Protein AF-A0A8X6I6B6-F1 (afdb_monomer_lite)

Foldseek 3Di:
DCCVVPVDDDADLLCLLVQLLVCQVVVPVVSNVVSVVCCLVDDDLQRLQVSLQSLVVPLVPGVSSVVSLVSSLVVCQACVVVSLVDCSLLVHDLVSNLVNLLDPHPDALLSQLVSQLVSQVSVCVVDPDDDVCSLLVSLCVSCVSRPLLRDDLVCCVPPVVVVPSDDPVVSVVSVVVCVVVVVPPDDVVVVVVVVVVVVVVVVVVVVVVVVVVVVVVVPD

Sequence (220 aa):
MEYLQSGSCPLTCETIPGLICAAEHYDLPELLQACFHHAKQHFRLSVVCSMLNMLENYYWRYNSASELVNAILQYIDTRAAQLFSRREFLDLSESMFQMILGRDLNISEVTKFQVMLQWANYKIEMSTVVDPRELECTMNRLTRDLKLQKIPPQELIRVILPTKTISNQRILETLLWQADTGMYRIQQSHIEECRARTRAENSESLLSWDLLETKINITE

Secondary structure (DSSP, 8-state):
-HHHHHS-----TTTHHHHHHHHHHTT-HHHHHHHHHHHHHH--TTTHHHHHHHHTTTTTT-HHHHHHHHHHHHHHHTTHHHHHTSSGGGGS-HHHHHHHHTS--SS-HHHHHHHHHHHHHHHHHT-SS--TTHHHHHHHHHTTT--GGGS-HHHIIIIIGGG--S-HHHHHHHHHHHHHTTTTPPPHHHHHHHHHHHHHHHHHHHHHHHHHHHHHTT--

pLDDT: mean 87.24, std 12.68, range [42.19, 97.75]

InterPro domains:
  IPR011333 SKP1/BTB/POZ domain superfamily [G3DSA:3.30.710.10] (1-76)
  IPR011705 BTB/Kelch-associated [PF07707] (64-157)

Radius of gyration: 28.1 Å; chains: 1; bounding box: 66×34×96 Å

Organism: NCBI:txid2747483

Structure (mmCIF, N/CA/C/O backbone):
data_AF-A0A8X6I6B6-F1
#
_entry.id   AF-A0A8X6I6B6-F1
#
loop_
_atom_site.group_PDB
_atom_site.id
_atom_site.type_symbol
_atom_site.label_atom_id
_atom_site.label_alt_id
_atom_site.label_comp_id
_atom_site.label_asym_id
_atom_site.label_entity_id
_atom_site.label_seq_id
_atom_site.pdbx_PDB_ins_code
_atom_site.Cartn_x
_atom_site.Cartn_y
_atom_site.Cartn_z
_atom_site.occupancy
_atom_site.B_iso_or_equiv
_atom_site.auth_seq_id
_atom_site.auth_comp_id
_atom_site.auth_asym_id
_atom_site.auth_atom_id
_atom_site.pdbx_PDB_model_num
ATOM 1 N N . MET A 1 1 ? 23.242 -2.034 -23.097 1.00 61.44 1 MET A N 1
ATOM 2 C CA . MET A 1 1 ? 24.362 -2.335 -24.018 1.00 61.44 1 MET A CA 1
ATOM 3 C C . MET A 1 1 ? 23.878 -3.065 -25.261 1.00 61.44 1 MET A C 1
ATOM 5 O O . MET A 1 1 ? 24.134 -2.556 -26.339 1.00 61.44 1 MET A O 1
ATOM 9 N N . GLU A 1 2 ? 23.110 -4.155 -25.142 1.00 68.88 2 GLU A N 1
ATOM 10 C CA . GLU A 1 2 ? 22.566 -4.872 -26.315 1.00 68.88 2 GLU A CA 1
ATOM 11 C C . GLU A 1 2 ? 21.700 -3.987 -27.225 1.00 68.88 2 GLU A C 1
ATOM 13 O O . GLU A 1 2 ? 21.957 -3.943 -28.420 1.00 68.88 2 GLU A O 1
ATOM 18 N N . TYR A 1 3 ? 20.774 -3.186 -26.677 1.00 71.81 3 TYR A N 1
ATOM 19 C CA . TYR A 1 3 ? 19.967 -2.250 -27.480 1.00 71.81 3 TYR A CA 1
ATOM 20 C C . TYR A 1 3 ? 20.816 -1.264 -28.302 1.00 71.81 3 TYR A C 1
ATOM 22 O O . TYR A 1 3 ? 20.513 -1.001 -29.458 1.00 71.81 3 TYR A O 1
ATOM 30 N N . LEU A 1 4 ? 21.916 -0.756 -27.735 1.00 70.56 4 LEU A N 1
ATOM 31 C CA . LEU A 1 4 ? 22.820 0.168 -28.430 1.00 70.56 4 LEU A CA 1
ATOM 32 C C . LEU A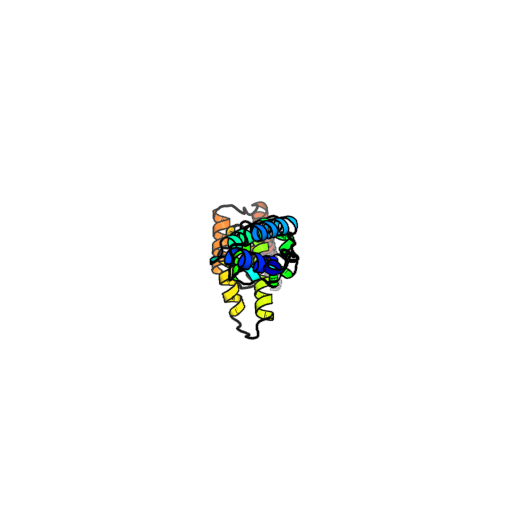 1 4 ? 23.610 -0.514 -29.559 1.00 70.56 4 LEU A C 1
ATOM 34 O O . LEU A 1 4 ? 24.090 0.162 -30.460 1.00 70.56 4 LEU A O 1
ATOM 38 N N . GLN A 1 5 ? 23.763 -1.839 -29.502 1.00 72.94 5 GLN A N 1
ATOM 39 C CA . GLN A 1 5 ? 24.523 -2.624 -30.476 1.00 72.94 5 GLN A CA 1
ATOM 40 C C . GLN A 1 5 ? 23.629 -3.245 -31.559 1.00 72.94 5 GLN A C 1
ATOM 42 O O . GLN A 1 5 ? 24.062 -3.368 -32.700 1.00 72.94 5 GLN A O 1
ATOM 47 N N . SER A 1 6 ? 22.399 -3.642 -31.216 1.00 78.69 6 SER A N 1
ATOM 48 C CA . SER A 1 6 ? 21.487 -4.385 -32.099 1.00 78.69 6 SER A CA 1
ATOM 49 C C . SER A 1 6 ? 20.224 -3.616 -32.498 1.00 78.69 6 SER A C 1
ATOM 51 O O . SER A 1 6 ? 19.498 -4.063 -33.384 1.00 78.69 6 SER A O 1
ATOM 53 N N . GLY A 1 7 ? 19.917 -2.498 -31.832 1.00 76.00 7 GLY A N 1
ATOM 54 C CA . GLY A 1 7 ? 18.645 -1.785 -31.980 1.00 76.00 7 GLY A CA 1
ATOM 55 C C . GLY A 1 7 ? 17.429 -2.537 -31.420 1.00 76.00 7 GLY A C 1
ATOM 56 O O . GLY A 1 7 ? 16.298 -2.125 -31.666 1.00 76.00 7 GLY A O 1
ATOM 57 N N . SER A 1 8 ? 17.624 -3.644 -30.690 1.00 76.75 8 SER A N 1
ATOM 58 C CA . SER A 1 8 ? 16.537 -4.490 -30.178 1.00 76.75 8 SER A CA 1
ATOM 59 C C . SER A 1 8 ? 16.763 -4.912 -28.724 1.00 76.75 8 SER A C 1
ATOM 61 O O . SER A 1 8 ? 17.894 -5.131 -28.291 1.00 76.75 8 SER A O 1
ATOM 63 N N . CYS A 1 9 ? 15.678 -5.013 -27.951 1.00 78.81 9 CYS A N 1
ATOM 64 C CA . CYS A 1 9 ? 15.687 -5.486 -26.567 1.00 78.81 9 CYS A CA 1
ATOM 65 C C . CYS A 1 9 ? 14.334 -6.138 -26.222 1.00 78.81 9 CYS A C 1
ATOM 67 O O . CYS A 1 9 ? 13.293 -5.551 -26.536 1.00 78.81 9 CYS A O 1
ATOM 69 N N . PRO A 1 10 ? 14.304 -7.327 -25.587 1.00 82.69 10 PRO A N 1
ATOM 70 C CA . PRO A 1 10 ? 13.056 -7.929 -25.133 1.00 82.69 10 PRO A CA 1
ATOM 71 C C . PRO A 1 10 ? 12.463 -7.126 -23.967 1.00 82.69 10 PRO A C 1
ATOM 73 O O . PRO A 1 10 ? 13.088 -6.960 -22.919 1.00 82.69 10 PRO A O 1
ATOM 76 N N . LEU A 1 11 ? 11.228 -6.655 -24.139 1.00 85.75 11 LEU A N 1
ATOM 77 C CA . LEU A 1 11 ? 10.495 -5.944 -23.095 1.00 85.75 11 LEU A CA 1
ATOM 78 C C . LEU A 1 11 ? 9.707 -6.938 -22.243 1.00 85.75 11 LEU A C 1
ATOM 80 O O . LEU A 1 11 ? 8.857 -7.670 -22.754 1.00 85.75 11 LEU A O 1
ATOM 84 N N . THR A 1 12 ? 9.973 -6.943 -20.939 1.00 88.62 12 THR A N 1
ATOM 85 C CA . THR A 1 12 ? 9.162 -7.649 -19.944 1.00 88.62 12 THR A CA 1
ATOM 86 C C . THR A 1 12 ? 8.834 -6.694 -18.801 1.00 88.62 12 THR A C 1
ATOM 88 O O . THR A 1 12 ? 9.578 -5.755 -18.519 1.00 88.62 12 THR A O 1
ATOM 91 N N . CYS A 1 13 ? 7.713 -6.914 -18.110 1.00 88.00 13 CYS A N 1
ATOM 92 C CA . CYS A 1 13 ? 7.326 -6.061 -16.980 1.00 88.00 13 CYS A CA 1
ATOM 93 C C . CYS A 1 13 ? 8.379 -6.029 -15.859 1.00 88.00 13 CYS A C 1
ATOM 95 O O . CYS A 1 13 ? 8.481 -5.029 -15.159 1.00 88.00 13 CYS A O 1
ATOM 97 N N . GLU A 1 14 ? 9.175 -7.089 -15.715 1.00 87.75 14 GLU A N 1
ATOM 98 C CA . GLU A 1 14 ? 10.251 -7.178 -14.723 1.00 87.75 14 GLU A CA 1
ATOM 99 C C . GLU A 1 14 ? 11.468 -6.327 -15.105 1.00 87.75 14 GLU A C 1
ATOM 101 O O . GLU A 1 14 ? 12.095 -5.731 -14.237 1.00 87.75 14 GLU A O 1
ATOM 106 N N . THR A 1 15 ? 11.792 -6.216 -16.398 1.00 90.50 15 THR A N 1
ATOM 107 C CA . THR A 1 15 ? 12.954 -5.439 -16.865 1.00 90.50 15 THR A CA 1
ATOM 108 C C . THR A 1 15 ? 12.635 -3.964 -17.092 1.00 90.50 15 THR A C 1
ATOM 110 O O . THR A 1 15 ? 13.536 -3.124 -17.031 1.00 90.50 15 THR A O 1
ATOM 113 N N . ILE A 1 16 ? 11.358 -3.627 -17.312 1.00 94.19 16 ILE A N 1
ATOM 114 C CA . ILE A 1 16 ? 10.892 -2.265 -17.610 1.00 94.19 16 ILE A CA 1
ATOM 115 C C . ILE A 1 16 ? 11.396 -1.203 -16.618 1.00 94.19 16 ILE A C 1
ATOM 117 O O . ILE A 1 16 ? 11.888 -0.182 -17.096 1.00 94.19 16 ILE A O 1
ATOM 121 N N . PRO A 1 17 ? 11.319 -1.383 -15.282 1.00 94.25 17 PRO A N 1
ATOM 122 C CA . PRO A 1 17 ? 11.805 -0.375 -14.339 1.00 94.25 17 PRO A CA 1
ATOM 123 C C . PRO A 1 17 ? 13.258 0.040 -14.579 1.00 94.25 17 PRO A C 1
ATOM 125 O O . PRO A 1 17 ? 13.560 1.230 -14.666 1.00 94.25 17 PRO A O 1
ATOM 128 N N . GLY A 1 18 ? 14.148 -0.941 -14.753 1.00 93.06 18 GLY A N 1
ATOM 129 C CA . GLY A 1 18 ? 15.559 -0.690 -15.040 1.00 93.06 18 GLY A CA 1
ATOM 130 C C . GLY A 1 18 ? 15.773 -0.098 -16.432 1.00 93.06 18 GLY A C 1
ATOM 131 O O . GLY A 1 18 ? 16.566 0.831 -16.589 1.00 93.06 18 GLY A O 1
ATOM 132 N N . LEU A 1 19 ? 15.033 -0.587 -17.434 1.00 93.62 19 LEU A N 1
ATOM 133 C CA . LEU A 1 19 ? 15.124 -0.095 -18.810 1.00 93.62 19 LEU A CA 1
ATOM 134 C C . LEU A 1 19 ? 14.690 1.363 -18.943 1.00 93.62 19 LEU A C 1
ATOM 136 O O . LEU A 1 19 ? 15.367 2.108 -19.639 1.00 93.62 19 LEU A O 1
ATOM 140 N N . ILE A 1 20 ? 13.623 1.794 -18.265 1.00 94.75 20 ILE A N 1
ATOM 141 C CA . ILE A 1 20 ? 13.186 3.198 -18.300 1.00 94.75 20 ILE A CA 1
ATOM 142 C C . ILE A 1 20 ? 14.229 4.110 -17.652 1.00 94.75 20 ILE A C 1
ATOM 144 O O . ILE A 1 20 ? 14.572 5.137 -18.231 1.00 94.75 20 ILE A O 1
ATOM 148 N N . CYS A 1 21 ? 14.781 3.721 -16.498 1.00 93.25 21 CYS A N 1
ATOM 149 C CA . CYS A 1 21 ? 15.825 4.512 -15.840 1.00 93.25 21 CYS A CA 1
ATOM 150 C C . CYS A 1 21 ? 17.077 4.632 -16.722 1.00 93.25 21 CYS A C 1
ATOM 152 O O . CYS A 1 21 ? 17.665 5.706 -16.828 1.00 93.25 21 CYS A O 1
ATOM 154 N N . ALA A 1 22 ? 17.473 3.542 -17.387 1.00 92.62 22 ALA A N 1
ATOM 155 C CA . ALA A 1 22 ? 18.595 3.551 -18.320 1.00 92.62 22 ALA A CA 1
ATOM 156 C C . ALA A 1 22 ? 18.288 4.372 -19.584 1.00 92.62 22 ALA A C 1
ATOM 158 O O . ALA A 1 22 ? 19.128 5.155 -20.014 1.00 92.62 22 ALA A O 1
ATOM 159 N N . ALA A 1 23 ? 17.098 4.219 -20.167 1.00 93.69 23 ALA A N 1
ATOM 160 C CA . ALA A 1 23 ? 16.691 4.942 -21.367 1.00 93.69 23 ALA A CA 1
ATOM 161 C C . ALA A 1 23 ? 16.651 6.457 -21.131 1.00 93.69 23 ALA A C 1
ATOM 163 O O . ALA A 1 23 ? 17.123 7.200 -21.982 1.00 93.69 23 ALA A O 1
ATOM 164 N N . GLU A 1 24 ? 16.169 6.910 -19.970 1.00 94.06 24 GLU A N 1
ATOM 165 C CA . GLU A 1 24 ? 16.238 8.327 -19.594 1.00 94.06 24 GLU A CA 1
ATOM 166 C C . GLU A 1 24 ? 17.685 8.775 -19.361 1.00 94.06 24 GLU A C 1
ATOM 168 O O . GLU A 1 24 ? 18.085 9.828 -19.836 1.00 94.06 24 GLU A O 1
ATOM 173 N N . HIS A 1 25 ? 18.506 7.969 -18.682 1.00 93.81 25 HIS A N 1
ATOM 174 C CA . HIS A 1 25 ? 19.898 8.334 -18.406 1.00 93.81 25 HIS A CA 1
ATOM 175 C C . HIS A 1 25 ? 20.774 8.472 -19.664 1.00 93.81 25 HIS A C 1
ATOM 177 O O . HIS A 1 25 ? 21.720 9.256 -19.653 1.00 93.81 25 HIS A O 1
ATOM 183 N N . TYR A 1 26 ? 20.484 7.700 -20.714 1.00 93.88 26 TYR A N 1
ATOM 184 C CA . TYR A 1 26 ? 21.212 7.718 -21.988 1.00 93.88 26 TYR A CA 1
ATOM 185 C C . TYR A 1 26 ? 20.491 8.503 -23.098 1.00 93.88 26 TYR A C 1
ATOM 187 O O . TYR A 1 26 ? 20.891 8.384 -24.254 1.00 93.88 26 TYR A O 1
ATOM 195 N N . ASP A 1 27 ? 19.438 9.262 -22.769 1.00 93.56 27 ASP A N 1
ATOM 196 C CA . ASP A 1 27 ? 18.646 10.055 -23.720 1.00 93.56 27 ASP A CA 1
ATOM 197 C C . ASP A 1 27 ? 18.135 9.238 -24.930 1.00 93.56 27 ASP A C 1
ATOM 199 O O . ASP A 1 27 ? 18.322 9.609 -26.089 1.00 93.56 27 ASP A O 1
ATOM 203 N N . LEU A 1 28 ? 17.480 8.100 -24.661 1.00 93.31 28 LEU A N 1
ATOM 204 C CA . LEU A 1 28 ? 16.911 7.183 -25.664 1.00 93.31 28 LEU A CA 1
ATOM 205 C C . LEU A 1 28 ? 15.366 7.254 -25.686 1.00 93.31 28 LEU A C 1
ATOM 207 O O . LEU A 1 28 ? 14.701 6.365 -25.133 1.00 93.31 28 LEU A O 1
ATOM 211 N N . PRO A 1 29 ? 14.760 8.282 -26.310 1.00 93.31 29 PRO A N 1
ATOM 212 C CA . PRO A 1 29 ? 13.320 8.536 -26.224 1.00 93.31 29 PRO A CA 1
ATOM 213 C C . PRO A 1 29 ? 12.457 7.444 -26.871 1.00 93.31 29 PRO A C 1
ATOM 215 O O . PRO A 1 29 ? 11.387 7.128 -26.348 1.00 93.31 29 PRO A O 1
ATOM 218 N N . GLU A 1 30 ? 12.908 6.810 -27.956 1.00 92.38 30 GLU A N 1
ATOM 219 C CA . GLU A 1 30 ? 12.150 5.748 -28.633 1.00 92.38 30 GLU A CA 1
ATOM 220 C C . GLU A 1 30 ? 12.036 4.495 -27.757 1.00 92.38 30 GLU A C 1
ATOM 222 O O . GLU A 1 30 ? 10.969 3.880 -27.667 1.00 92.38 30 GLU A O 1
ATOM 227 N N . LEU A 1 31 ? 13.123 4.138 -27.062 1.00 91.62 31 LEU A N 1
ATOM 228 C CA . LEU A 1 31 ? 13.127 3.017 -26.124 1.00 91.62 31 LEU A CA 1
ATOM 229 C C . LEU A 1 31 ? 12.237 3.320 -24.917 1.00 91.62 31 LEU A C 1
ATOM 231 O O . LEU A 1 31 ? 11.462 2.462 -24.489 1.00 91.62 31 LEU A O 1
ATOM 235 N N . LEU A 1 32 ? 12.319 4.544 -24.395 1.00 93.88 32 LEU A N 1
ATOM 236 C CA . LEU A 1 32 ? 11.488 5.005 -23.288 1.00 93.88 32 LEU A CA 1
ATOM 237 C C . LEU A 1 32 ? 9.996 4.912 -23.638 1.00 93.88 32 LEU A C 1
ATOM 239 O O . LEU A 1 32 ? 9.208 4.325 -22.890 1.00 93.88 32 LEU A O 1
ATOM 243 N N . GLN A 1 33 ? 9.621 5.403 -24.823 1.00 94.12 33 GLN A N 1
ATOM 244 C CA . GLN A 1 33 ? 8.258 5.318 -25.342 1.00 94.12 33 GLN A CA 1
ATOM 245 C C . GLN A 1 33 ? 7.796 3.862 -25.500 1.00 94.12 33 GLN A C 1
ATOM 247 O O . GLN A 1 33 ? 6.683 3.523 -25.082 1.00 94.12 33 GLN A O 1
ATOM 252 N N . ALA A 1 34 ? 8.640 2.988 -26.055 1.00 93.44 34 ALA A N 1
ATOM 253 C CA . ALA A 1 34 ? 8.329 1.568 -26.206 1.00 93.44 34 ALA A CA 1
ATOM 254 C C . ALA A 1 34 ? 8.111 0.877 -24.846 1.00 93.44 34 ALA A C 1
ATOM 256 O O . ALA A 1 34 ? 7.151 0.117 -24.686 1.00 93.44 34 ALA A O 1
ATOM 257 N N . CYS A 1 35 ? 8.940 1.193 -23.844 1.00 94.62 35 CYS A N 1
ATOM 258 C CA . CYS A 1 35 ? 8.805 0.656 -22.489 1.00 94.62 35 CYS A CA 1
ATOM 259 C C . CYS A 1 35 ? 7.477 1.071 -21.845 1.00 94.62 35 CYS A C 1
ATOM 261 O O . CYS A 1 35 ? 6.765 0.219 -21.311 1.00 94.62 35 CYS A O 1
ATOM 263 N N . PHE A 1 36 ? 7.099 2.351 -21.932 1.00 94.19 36 PHE A N 1
ATOM 264 C CA . PHE A 1 36 ? 5.820 2.827 -21.396 1.00 94.19 36 PHE A CA 1
ATOM 265 C C . PHE A 1 36 ? 4.613 2.219 -22.100 1.00 94.19 36 PHE A C 1
ATOM 267 O O . PHE A 1 36 ? 3.630 1.873 -21.439 1.00 94.19 36 PHE A O 1
ATOM 274 N N . HIS A 1 37 ? 4.676 2.096 -23.427 1.00 93.81 37 HIS A N 1
ATOM 275 C CA . HIS A 1 37 ? 3.610 1.471 -24.199 1.00 93.81 37 HIS A CA 1
ATOM 276 C C . HIS A 1 37 ? 3.399 0.020 -23.754 1.00 93.81 37 HIS A C 1
ATOM 278 O O . HIS A 1 37 ? 2.281 -0.361 -23.402 1.00 93.81 37 HIS A O 1
ATOM 284 N N . HIS A 1 38 ? 4.485 -0.755 -23.675 1.00 93.81 38 HIS A N 1
ATOM 285 C CA . HIS A 1 38 ? 4.436 -2.140 -23.221 1.00 93.81 38 HIS A CA 1
ATOM 286 C C . HIS A 1 38 ? 3.933 -2.247 -21.773 1.00 93.81 38 HIS A C 1
ATOM 288 O O . HIS A 1 38 ? 3.036 -3.039 -21.486 1.00 93.81 38 HIS A O 1
ATOM 294 N N . ALA A 1 39 ? 4.450 -1.420 -20.857 1.00 92.50 39 ALA A N 1
ATOM 295 C CA . ALA A 1 39 ? 4.055 -1.440 -19.449 1.00 92.50 39 ALA A CA 1
ATOM 296 C C . ALA A 1 39 ? 2.542 -1.241 -19.271 1.00 92.50 39 ALA A C 1
ATOM 298 O O . ALA A 1 39 ? 1.878 -2.055 -18.629 1.00 92.50 39 ALA A O 1
ATOM 299 N N . LYS A 1 40 ? 1.982 -0.199 -19.900 1.00 89.62 40 LYS A N 1
ATOM 300 C CA . LYS A 1 40 ? 0.559 0.154 -19.770 1.00 89.62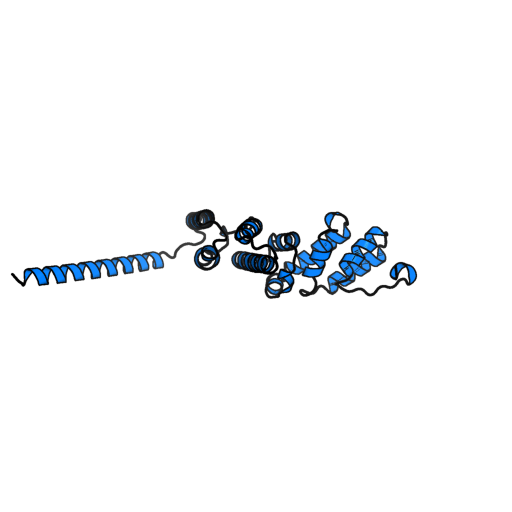 40 LYS A CA 1
ATOM 301 C C . LYS A 1 40 ? -0.379 -0.920 -20.330 1.00 89.62 40 LYS A C 1
ATOM 303 O O . LYS A 1 40 ? -1.493 -1.054 -19.830 1.00 89.62 40 LYS A O 1
ATOM 308 N N . GLN A 1 41 ? 0.052 -1.690 -21.330 1.00 91.56 41 GLN A N 1
ATOM 309 C CA . GLN A 1 41 ? -0.747 -2.781 -21.903 1.00 91.56 41 GLN A CA 1
ATOM 310 C C . GLN A 1 41 ? -0.632 -4.101 -21.133 1.00 91.56 41 GLN A C 1
ATOM 312 O O . GLN A 1 41 ? -1.513 -4.955 -21.241 1.00 91.56 41 GLN A O 1
ATOM 317 N N . HIS A 1 42 ? 0.437 -4.279 -20.354 1.00 93.12 42 HIS A N 1
ATOM 318 C CA . HIS A 1 42 ? 0.788 -5.577 -19.779 1.00 93.12 42 HIS A CA 1
ATOM 319 C C . HIS A 1 42 ? 0.932 -5.584 -18.256 1.00 93.12 42 HIS A C 1
ATOM 321 O O . HIS A 1 42 ? 1.426 -6.570 -17.710 1.00 93.12 42 HIS A O 1
ATOM 327 N N . PHE A 1 43 ? 0.467 -4.551 -17.545 1.00 94.19 43 PHE A N 1
ATOM 328 C CA . PHE A 1 43 ? 0.423 -4.590 -16.083 1.00 94.19 43 PHE A CA 1
ATOM 329 C C . PHE A 1 43 ? -0.312 -5.831 -15.566 1.00 94.19 43 PHE A C 1
ATOM 331 O O . PHE A 1 43 ? -1.403 -6.186 -16.013 1.00 94.19 43 PHE A O 1
ATOM 338 N N . ARG A 1 44 ? 0.303 -6.489 -14.582 1.00 94.12 44 ARG A N 1
ATOM 339 C CA . ARG A 1 44 ? -0.223 -7.682 -13.913 1.00 94.12 44 ARG A CA 1
ATOM 340 C C . ARG A 1 44 ? -0.042 -7.534 -12.417 1.00 94.12 44 ARG A C 1
ATOM 342 O O . ARG A 1 44 ? 1.023 -7.123 -11.960 1.00 94.12 44 ARG A O 1
ATOM 349 N N . LEU A 1 45 ? -1.048 -7.952 -11.649 1.00 94.75 45 LEU A N 1
ATOM 350 C CA . LEU A 1 45 ? -0.987 -7.911 -10.183 1.00 94.75 45 LEU A CA 1
ATOM 351 C C . LEU A 1 45 ? 0.193 -8.716 -9.615 1.00 94.75 45 LEU A C 1
ATOM 353 O O . LEU A 1 45 ? 0.643 -8.420 -8.517 1.00 94.75 45 LEU A O 1
ATOM 357 N N . SER A 1 46 ? 0.709 -9.702 -10.355 1.00 93.81 46 SER A N 1
ATOM 358 C CA . SER A 1 46 ? 1.846 -10.530 -9.937 1.00 93.81 46 SER A CA 1
ATOM 359 C C . SER A 1 46 ? 3.199 -9.838 -10.052 1.00 93.81 46 SER A C 1
ATOM 361 O O . SER A 1 46 ? 4.161 -10.323 -9.477 1.00 93.81 46 SER A O 1
ATOM 363 N N . VAL A 1 47 ? 3.291 -8.733 -10.799 1.00 94.06 47 VAL A N 1
ATOM 364 C CA . VAL A 1 47 ? 4.577 -8.086 -11.110 1.00 94.06 47 VAL A CA 1
ATOM 365 C C . VAL A 1 47 ? 4.644 -6.657 -10.569 1.00 94.06 47 VAL A C 1
ATOM 367 O O . VAL A 1 47 ? 5.717 -6.198 -10.191 1.00 94.06 47 VAL A O 1
ATOM 370 N N . VAL A 1 48 ? 3.508 -5.959 -10.451 1.00 95.81 48 VAL A N 1
ATOM 371 C CA . VAL A 1 48 ? 3.473 -4.540 -10.043 1.00 95.81 48 VAL A CA 1
ATOM 372 C C . VAL A 1 48 ? 4.136 -4.256 -8.691 1.00 95.81 48 VAL A C 1
ATOM 374 O O . VAL A 1 48 ? 4.785 -3.224 -8.560 1.00 95.81 48 VAL A O 1
ATOM 377 N N . CYS A 1 49 ? 4.043 -5.158 -7.706 1.00 96.81 49 CYS A N 1
ATOM 378 C CA . CYS A 1 49 ? 4.712 -4.971 -6.412 1.00 96.81 49 CYS A CA 1
ATOM 379 C C . CYS A 1 49 ? 6.240 -5.002 -6.541 1.00 96.81 49 CYS A C 1
ATOM 381 O O . CYS A 1 49 ? 6.925 -4.133 -6.006 1.00 96.81 49 CYS A O 1
ATOM 383 N N . SER A 1 50 ? 6.766 -5.956 -7.312 1.00 95.56 50 SER A N 1
ATOM 384 C CA . SER A 1 50 ? 8.198 -6.039 -7.613 1.00 95.56 50 SER A CA 1
ATOM 385 C C . SER A 1 50 ? 8.672 -4.812 -8.402 1.00 95.56 50 SER A C 1
ATOM 387 O O . SER A 1 50 ? 9.709 -4.234 -8.080 1.00 95.56 50 SER A O 1
ATOM 389 N N . MET A 1 51 ? 7.872 -4.342 -9.369 1.00 95.81 51 MET A N 1
ATOM 390 C CA . MET A 1 51 ? 8.177 -3.119 -10.122 1.00 95.81 51 MET A CA 1
ATOM 391 C C . MET A 1 51 ? 8.276 -1.887 -9.222 1.00 95.81 51 MET A C 1
ATOM 393 O O . MET A 1 51 ? 9.213 -1.110 -9.380 1.00 95.81 51 MET A O 1
ATOM 397 N N . LEU A 1 52 ? 7.348 -1.710 -8.276 1.00 97.44 52 LEU A N 1
ATOM 398 C CA . LEU A 1 52 ? 7.390 -0.587 -7.333 1.00 97.44 52 LEU A CA 1
ATOM 399 C C . LEU A 1 52 ? 8.651 -0.620 -6.465 1.00 97.44 52 LEU A C 1
ATOM 401 O O . LEU A 1 52 ? 9.334 0.394 -6.360 1.00 97.44 52 LEU A O 1
ATOM 405 N N . ASN A 1 53 ? 9.013 -1.786 -5.923 1.00 96.62 53 ASN A N 1
ATOM 406 C CA . ASN A 1 53 ? 10.250 -1.938 -5.151 1.00 96.62 53 ASN A CA 1
ATOM 407 C C . ASN A 1 53 ? 11.494 -1.599 -5.981 1.00 96.62 53 ASN A C 1
ATOM 409 O O . ASN A 1 53 ? 12.394 -0.916 -5.499 1.00 96.62 53 ASN A O 1
ATOM 413 N N . MET A 1 54 ? 11.546 -2.034 -7.246 1.00 95.25 54 MET A N 1
ATOM 414 C CA . MET A 1 54 ? 12.654 -1.681 -8.136 1.00 95.25 54 MET A CA 1
ATOM 415 C C . MET A 1 54 ? 12.747 -0.173 -8.379 1.00 95.25 54 MET A C 1
ATOM 417 O O . MET A 1 54 ? 13.851 0.332 -8.538 1.00 95.25 54 MET A O 1
ATOM 421 N N . LEU A 1 55 ? 11.621 0.547 -8.398 1.00 96.00 55 LEU A N 1
ATOM 422 C CA . LEU A 1 55 ? 11.566 1.990 -8.660 1.00 96.00 55 LEU A CA 1
ATOM 423 C C . LEU A 1 55 ? 11.820 2.859 -7.422 1.00 96.00 55 LEU A C 1
ATOM 425 O O . LEU A 1 55 ? 12.116 4.043 -7.590 1.00 96.00 55 LEU A O 1
ATOM 429 N N . GLU A 1 56 ? 11.741 2.303 -6.209 1.00 95.25 56 GLU A N 1
ATOM 430 C CA . GLU A 1 56 ? 11.828 3.020 -4.924 1.00 95.25 56 GLU A CA 1
ATOM 431 C C . GLU A 1 56 ? 13.014 3.996 -4.851 1.00 95.25 56 GLU A C 1
ATOM 433 O O . GLU A 1 56 ? 12.865 5.138 -4.423 1.00 95.25 56 GLU A O 1
ATOM 438 N N . ASN A 1 57 ? 14.188 3.587 -5.336 1.00 92.19 57 ASN A N 1
ATOM 439 C CA . ASN A 1 57 ? 15.403 4.401 -5.260 1.00 92.19 57 ASN A CA 1
ATOM 440 C C . ASN A 1 57 ? 15.631 5.312 -6.477 1.00 92.19 57 ASN A C 1
ATOM 442 O O . ASN A 1 57 ? 16.609 6.059 -6.496 1.00 92.19 57 ASN A O 1
ATOM 446 N N . TYR A 1 58 ? 14.757 5.265 -7.485 1.00 92.25 58 TYR A N 1
ATOM 447 C CA . TYR A 1 58 ? 14.952 5.957 -8.764 1.00 92.25 58 TYR A CA 1
ATOM 448 C C . TYR A 1 58 ? 13.864 6.981 -9.079 1.00 92.25 58 TYR A C 1
ATOM 450 O O . TYR A 1 58 ? 14.142 7.946 -9.791 1.00 92.25 58 TYR A O 1
ATOM 458 N N . TYR A 1 59 ? 12.648 6.817 -8.547 1.00 91.44 59 TYR A N 1
ATOM 459 C CA . TYR A 1 59 ? 11.509 7.672 -8.906 1.00 91.44 59 TYR A CA 1
ATOM 460 C C . TYR A 1 59 ? 11.686 9.147 -8.512 1.00 91.44 59 TYR A C 1
ATOM 462 O O . TYR A 1 59 ? 11.077 10.017 -9.123 1.00 91.44 59 TYR A O 1
ATOM 470 N N . TRP A 1 60 ? 12.529 9.449 -7.520 1.00 90.75 60 TRP A N 1
ATOM 471 C CA . TRP A 1 60 ? 12.869 10.827 -7.142 1.00 90.75 60 TRP A CA 1
ATOM 472 C C . TRP A 1 60 ? 13.917 11.464 -8.067 1.00 90.75 60 TRP A C 1
ATOM 474 O O . TRP A 1 60 ? 14.065 12.684 -8.078 1.00 90.75 60 TRP A O 1
ATOM 484 N N . ARG A 1 61 ? 14.665 10.643 -8.813 1.00 91.75 61 ARG A N 1
ATOM 485 C CA . ARG A 1 61 ? 15.783 11.070 -9.661 1.00 91.75 61 ARG A CA 1
ATOM 486 C C . ARG A 1 61 ? 15.394 11.202 -11.130 1.00 91.75 61 ARG A C 1
ATOM 488 O O . ARG A 1 61 ? 15.916 12.088 -11.798 1.00 91.75 61 ARG A O 1
ATOM 495 N N . TYR A 1 62 ? 14.526 10.320 -11.618 1.00 95.00 62 TYR A N 1
ATOM 496 C CA . TYR A 1 62 ? 14.144 10.234 -13.027 1.00 95.00 62 TYR A CA 1
ATOM 497 C C . TYR A 1 62 ? 12.652 10.517 -13.199 1.00 95.00 62 TYR A C 1
ATOM 499 O O . TYR A 1 62 ? 11.816 9.896 -12.529 1.00 95.00 62 TYR A O 1
ATOM 507 N N . ASN A 1 63 ? 12.305 11.422 -14.117 1.00 95.19 63 ASN A N 1
ATOM 508 C CA . ASN A 1 63 ? 10.911 11.809 -14.347 1.00 95.19 63 ASN A CA 1
ATOM 509 C C . ASN A 1 63 ? 10.087 10.617 -14.854 1.00 95.19 63 ASN A C 1
ATOM 511 O O . ASN A 1 63 ? 8.980 10.365 -14.382 1.00 95.19 63 ASN A O 1
ATOM 515 N N . SER A 1 64 ? 10.662 9.810 -15.740 1.00 94.94 64 SER A N 1
ATOM 516 C CA . SER A 1 64 ? 9.995 8.637 -16.307 1.00 94.94 64 SER A CA 1
ATOM 517 C C . SER A 1 64 ? 9.789 7.537 -15.268 1.00 94.94 64 SER A C 1
ATOM 519 O O . SER A 1 64 ? 8.784 6.828 -15.295 1.00 94.94 64 SER A O 1
ATOM 521 N N . ALA A 1 65 ? 10.696 7.405 -14.297 1.00 96.31 65 ALA A N 1
ATOM 522 C CA . ALA A 1 65 ? 10.483 6.493 -13.176 1.00 96.31 65 ALA A CA 1
ATOM 523 C C . ALA A 1 65 ? 9.290 6.950 -12.316 1.00 96.31 65 ALA A C 1
ATOM 525 O O . ALA A 1 65 ? 8.437 6.129 -11.975 1.00 96.31 65 ALA A O 1
ATOM 526 N N . SER A 1 66 ? 9.174 8.254 -12.035 1.00 96.81 66 SER A N 1
ATOM 527 C CA . 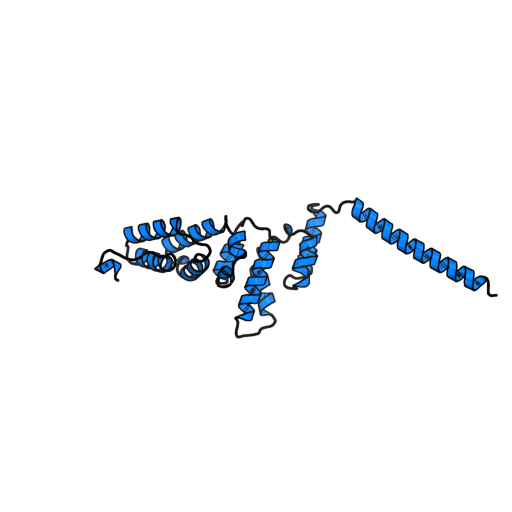SER A 1 66 ? 8.012 8.838 -11.344 1.00 96.81 66 SER A CA 1
ATOM 528 C C . SER A 1 66 ? 6.703 8.620 -12.114 1.00 96.81 66 SER A C 1
ATOM 530 O O . SER A 1 66 ? 5.696 8.187 -11.546 1.00 96.81 66 SER A O 1
ATOM 532 N N . GLU A 1 67 ? 6.706 8.843 -13.429 1.00 97.06 67 GLU A N 1
ATOM 533 C CA . GLU A 1 67 ? 5.547 8.585 -14.289 1.00 97.06 67 GLU A CA 1
ATOM 534 C C . GLU A 1 67 ? 5.132 7.109 -14.284 1.00 97.06 67 GLU A C 1
ATOM 536 O O . GLU A 1 67 ? 3.936 6.803 -14.224 1.00 97.06 67 GLU A O 1
ATOM 541 N N . LEU A 1 68 ? 6.098 6.182 -14.295 1.00 96.75 68 LEU A N 1
ATOM 542 C CA . LEU A 1 68 ? 5.808 4.753 -14.216 1.00 96.75 68 LEU A CA 1
ATOM 543 C C . LEU A 1 68 ? 5.214 4.372 -12.854 1.00 96.75 68 LEU A C 1
ATOM 545 O O . LEU A 1 68 ? 4.218 3.647 -12.825 1.00 96.75 68 LEU A O 1
ATOM 549 N N . VAL A 1 69 ? 5.762 4.883 -11.743 1.00 97.56 69 VAL A N 1
ATOM 550 C CA . VAL A 1 69 ? 5.183 4.677 -10.402 1.00 97.56 69 VAL A CA 1
ATOM 551 C C . VAL A 1 69 ? 3.730 5.148 -10.380 1.00 97.56 69 VAL A C 1
ATOM 553 O O . VAL A 1 69 ? 2.845 4.386 -9.994 1.00 97.56 69 VAL A O 1
ATOM 556 N N . ASN A 1 70 ? 3.447 6.354 -10.879 1.00 97.06 70 ASN A N 1
ATOM 557 C CA . ASN A 1 70 ? 2.084 6.884 -10.934 1.00 97.06 70 ASN A CA 1
ATOM 558 C C . ASN A 1 70 ? 1.143 6.016 -11.784 1.00 97.06 70 ASN A C 1
ATOM 560 O O . ASN A 1 70 ? 0.011 5.758 -11.370 1.00 97.06 70 ASN A O 1
ATOM 564 N N . ALA A 1 71 ? 1.605 5.523 -12.935 1.00 96.81 71 ALA A N 1
ATOM 565 C CA . ALA A 1 71 ? 0.820 4.623 -13.778 1.00 96.81 71 ALA A CA 1
ATOM 566 C C . ALA A 1 71 ? 0.511 3.287 -13.075 1.00 96.81 71 ALA A C 1
ATOM 568 O O . ALA A 1 71 ? -0.614 2.787 -13.167 1.00 96.81 71 ALA A O 1
ATOM 569 N N . ILE A 1 72 ? 1.476 2.727 -12.336 1.00 97.06 72 ILE A N 1
ATOM 570 C CA . ILE A 1 72 ? 1.274 1.506 -11.544 1.00 97.06 72 ILE A CA 1
ATOM 571 C C . ILE A 1 72 ? 0.278 1.760 -10.404 1.00 97.06 72 ILE A C 1
ATOM 573 O O . ILE A 1 72 ? -0.637 0.961 -10.204 1.00 97.06 72 ILE A O 1
ATOM 577 N N . LEU A 1 73 ? 0.403 2.877 -9.681 1.00 97.19 73 LEU A N 1
ATOM 578 C CA . LEU A 1 73 ? -0.518 3.230 -8.596 1.00 97.19 73 LEU A CA 1
ATOM 579 C C . LEU A 1 73 ? -1.956 3.407 -9.106 1.00 97.19 73 LEU A C 1
ATOM 581 O O . LEU A 1 73 ? -2.878 2.844 -8.522 1.00 97.19 73 LEU A O 1
ATOM 585 N N . GLN A 1 74 ? -2.153 4.087 -10.241 1.00 95.94 74 GLN A N 1
ATOM 586 C CA . GLN A 1 74 ? -3.470 4.204 -10.887 1.00 95.94 74 GLN A CA 1
ATOM 587 C C . GLN A 1 74 ? -4.049 2.836 -11.287 1.00 95.94 74 GLN A C 1
ATOM 589 O O . GLN A 1 74 ? -5.249 2.584 -11.143 1.00 95.94 74 GLN A O 1
ATOM 594 N N . TYR A 1 75 ? -3.202 1.924 -11.772 1.00 95.94 75 TYR A N 1
ATOM 595 C CA . TYR A 1 75 ? -3.611 0.553 -12.072 1.00 95.94 75 TYR A CA 1
ATOM 596 C C . TYR A 1 75 ? -4.054 -0.210 -10.806 1.00 95.94 75 TYR A C 1
ATOM 598 O O . TYR A 1 75 ? -5.029 -0.971 -10.865 1.00 95.94 75 TYR A O 1
ATOM 606 N N . ILE A 1 76 ? -3.377 0.014 -9.673 1.00 96.50 76 ILE A N 1
ATOM 607 C CA . ILE A 1 76 ? -3.684 -0.598 -8.371 1.00 96.50 76 ILE A CA 1
ATOM 608 C C . ILE A 1 76 ? -4.969 -0.033 -7.755 1.00 96.50 76 ILE A C 1
ATOM 610 O O . ILE A 1 76 ? -5.747 -0.819 -7.218 1.00 96.50 76 ILE A O 1
ATOM 614 N N . ASP A 1 77 ? -5.242 1.270 -7.859 1.00 95.06 77 ASP A N 1
ATOM 615 C CA . ASP A 1 77 ? -6.403 1.915 -7.212 1.00 95.06 77 ASP A CA 1
ATOM 616 C C . ASP A 1 77 ? -7.730 1.205 -7.510 1.00 95.06 77 ASP A C 1
ATOM 618 O O . ASP A 1 77 ? -8.555 0.966 -6.626 1.00 95.06 77 ASP A O 1
ATOM 622 N N . THR A 1 78 ? -7.906 0.794 -8.766 1.00 94.25 78 THR A N 1
ATOM 623 C CA . THR A 1 78 ? -9.113 0.102 -9.249 1.00 94.25 78 THR A CA 1
ATOM 624 C C . THR A 1 78 ? -9.124 -1.402 -8.949 1.00 94.25 78 THR A C 1
ATOM 626 O O . THR A 1 78 ? -10.133 -2.069 -9.172 1.00 94.25 78 THR A O 1
ATOM 629 N N . ARG A 1 79 ? -8.016 -1.956 -8.442 1.00 96.19 79 ARG A N 1
ATOM 630 C CA . ARG A 1 79 ? -7.794 -3.397 -8.218 1.00 96.19 79 ARG A CA 1
ATOM 631 C C . ARG A 1 79 ? -7.284 -3.720 -6.813 1.00 96.19 79 ARG A C 1
ATOM 633 O O . ARG A 1 79 ? -6.861 -4.848 -6.571 1.00 96.19 79 ARG A O 1
ATOM 640 N N . ALA A 1 80 ? -7.350 -2.774 -5.878 1.00 96.12 80 ALA A N 1
ATOM 641 C CA . ALA A 1 80 ? -6.784 -2.904 -4.536 1.00 96.12 80 ALA A CA 1
ATOM 642 C C . ALA A 1 80 ? -7.252 -4.177 -3.808 1.00 96.12 80 ALA A C 1
ATOM 644 O O . ALA A 1 80 ? -6.432 -4.927 -3.289 1.00 96.12 80 ALA A O 1
ATOM 645 N N . ALA A 1 81 ? -8.553 -4.486 -3.849 1.00 95.88 81 ALA A N 1
ATOM 646 C CA . ALA A 1 81 ? -9.094 -5.708 -3.247 1.00 95.88 81 ALA A CA 1
ATOM 647 C C . ALA A 1 81 ? -8.461 -6.989 -3.827 1.00 95.88 81 ALA A C 1
ATOM 649 O O . ALA A 1 81 ? -8.112 -7.906 -3.088 1.00 95.88 81 ALA A O 1
ATOM 650 N N . GLN A 1 82 ? -8.265 -7.038 -5.150 1.00 96.62 82 GLN A N 1
ATOM 651 C CA . GLN A 1 82 ? -7.627 -8.174 -5.819 1.00 96.62 82 GLN A CA 1
ATOM 652 C C . GLN A 1 82 ? -6.138 -8.244 -5.483 1.00 96.62 82 GLN A C 1
ATOM 654 O O . GLN A 1 82 ? -5.617 -9.337 -5.298 1.00 96.62 82 GLN A O 1
ATOM 659 N N . LEU A 1 83 ? -5.454 -7.104 -5.364 1.00 96.81 83 LEU A N 1
ATOM 660 C CA . LEU A 1 83 ? -4.046 -7.066 -4.975 1.00 96.81 83 LEU A CA 1
ATOM 661 C C . LEU A 1 83 ? -3.849 -7.665 -3.577 1.00 96.81 83 LEU A C 1
ATOM 663 O O . LEU A 1 83 ? -3.026 -8.561 -3.403 1.00 96.81 83 LEU A O 1
ATOM 667 N N . PHE A 1 84 ? -4.644 -7.214 -2.605 1.00 96.81 84 PHE A N 1
ATOM 668 C CA . PHE A 1 84 ? -4.515 -7.634 -1.208 1.00 96.81 84 PHE A CA 1
ATOM 669 C C . PHE A 1 84 ? -5.034 -9.048 -0.920 1.00 96.81 84 PHE A C 1
ATOM 671 O O . PHE A 1 84 ? -4.742 -9.601 0.133 1.00 96.81 84 PHE A O 1
ATOM 678 N N . SER A 1 85 ? -5.744 -9.677 -1.861 1.00 95.62 85 SER A N 1
ATOM 679 C CA . SER A 1 85 ? -6.037 -11.118 -1.790 1.00 95.62 85 SER A CA 1
ATOM 680 C C . SER A 1 85 ? -4.849 -12.018 -2.161 1.00 95.62 85 SER A C 1
ATOM 682 O O . SER A 1 85 ? -4.933 -13.239 -2.021 1.00 95.62 85 SER A O 1
ATOM 684 N N . ARG A 1 86 ? -3.756 -11.442 -2.672 1.00 95.31 86 ARG A N 1
ATOM 685 C CA . ARG A 1 86 ? -2.582 -12.178 -3.160 1.00 95.31 86 ARG A CA 1
ATOM 686 C C . ARG A 1 86 ? -1.406 -11.963 -2.207 1.00 95.31 86 ARG A C 1
ATOM 688 O O . ARG A 1 86 ? -1.503 -11.171 -1.279 1.00 95.31 86 ARG A O 1
ATOM 695 N N . ARG A 1 87 ? -0.306 -12.698 -2.375 1.00 95.38 87 ARG A N 1
ATOM 696 C CA . ARG A 1 87 ? 0.828 -12.635 -1.430 1.00 95.38 87 ARG A CA 1
ATOM 697 C C . ARG A 1 87 ? 1.865 -11.583 -1.803 1.00 95.38 87 ARG A C 1
ATOM 699 O O . ARG A 1 87 ? 2.588 -11.126 -0.932 1.00 95.38 87 ARG A O 1
ATOM 706 N N . GLU A 1 88 ? 1.904 -11.161 -3.061 1.00 94.44 88 GLU A N 1
ATOM 707 C CA . GLU A 1 88 ? 2.961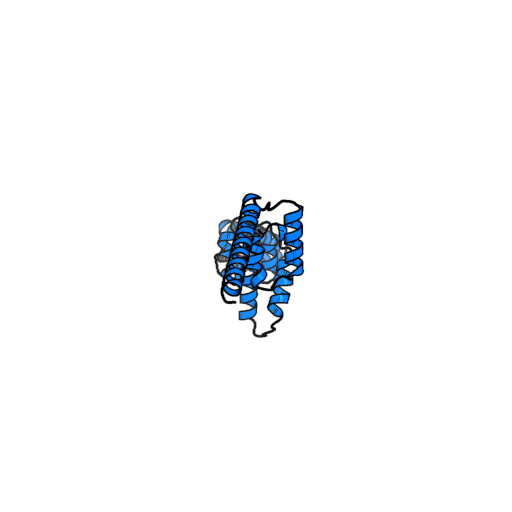 -10.306 -3.609 1.00 94.44 88 GLU A CA 1
ATOM 708 C C . GLU A 1 88 ? 3.052 -8.927 -2.932 1.00 94.44 88 GLU A C 1
ATOM 710 O O . GLU A 1 88 ? 4.112 -8.308 -2.939 1.00 94.44 88 GLU A O 1
ATOM 715 N N . PHE A 1 89 ? 1.975 -8.437 -2.304 1.00 96.88 89 PHE A N 1
ATOM 716 C CA . PHE A 1 89 ? 2.035 -7.177 -1.555 1.00 96.88 89 PHE A CA 1
ATOM 717 C C . PHE A 1 89 ? 2.890 -7.280 -0.281 1.00 96.88 89 PHE A C 1
ATOM 719 O O . PHE A 1 89 ? 3.376 -6.259 0.200 1.00 96.88 89 PHE A O 1
ATOM 726 N N . LEU A 1 90 ? 3.091 -8.484 0.266 1.00 96.94 90 LEU A N 1
ATOM 727 C CA . LEU A 1 90 ? 3.922 -8.715 1.455 1.00 96.94 90 LEU A CA 1
ATOM 728 C C . LEU A 1 90 ? 5.405 -8.427 1.181 1.00 96.94 90 LEU A C 1
ATOM 730 O O . LEU A 1 90 ? 6.158 -8.046 2.083 1.00 96.94 90 LEU A O 1
ATOM 734 N N . ASP A 1 91 ? 5.815 -8.526 -0.082 1.00 94.88 91 ASP A N 1
ATOM 735 C CA . ASP A 1 91 ? 7.187 -8.266 -0.510 1.00 94.88 91 ASP A CA 1
ATOM 736 C C . ASP A 1 91 ? 7.470 -6.773 -0.714 1.00 94.88 91 ASP A C 1
ATOM 738 O O . ASP A 1 91 ? 8.630 -6.386 -0.839 1.00 94.88 91 ASP A O 1
ATOM 742 N N . LEU A 1 92 ? 6.451 -5.905 -0.687 1.00 97.38 92 LEU A N 1
ATOM 743 C CA . LEU A 1 92 ? 6.638 -4.456 -0.799 1.00 97.38 92 LEU A CA 1
ATOM 744 C C . LEU A 1 92 ? 7.558 -3.913 0.300 1.00 97.38 92 LEU A C 1
ATOM 746 O O . LEU A 1 92 ? 7.507 -4.373 1.450 1.00 97.38 92 LEU A O 1
ATOM 750 N N . SER A 1 93 ? 8.375 -2.918 -0.046 1.00 96.00 93 SER A N 1
ATOM 751 C CA . SER A 1 93 ? 9.072 -2.092 0.939 1.00 96.00 93 SER A CA 1
ATOM 752 C C . SER A 1 93 ? 8.069 -1.265 1.752 1.00 96.00 93 SER A C 1
ATOM 754 O O . SER A 1 93 ? 6.934 -1.046 1.319 1.00 96.00 93 SER A O 1
ATOM 756 N N . GLU A 1 94 ? 8.466 -0.795 2.941 1.00 95.06 94 GLU A N 1
ATOM 757 C CA . GLU A 1 94 ? 7.568 0.002 3.792 1.00 95.06 94 GLU A CA 1
ATOM 758 C C . GLU A 1 94 ? 7.085 1.264 3.070 1.00 95.06 94 GLU A C 1
ATOM 760 O O . GLU A 1 94 ? 5.899 1.590 3.122 1.00 95.06 94 GLU A O 1
ATOM 765 N N . SER A 1 95 ? 7.985 1.943 2.352 1.00 95.19 95 SER A N 1
ATOM 766 C CA . SER A 1 95 ? 7.666 3.195 1.666 1.00 95.19 95 SER A CA 1
ATOM 767 C C . SER A 1 95 ? 6.649 2.976 0.539 1.00 95.19 95 SER A C 1
ATOM 769 O O . SER A 1 95 ? 5.662 3.707 0.448 1.00 95.19 95 SER A O 1
ATOM 771 N N . MET A 1 96 ? 6.826 1.926 -0.273 1.00 97.19 96 MET A N 1
ATOM 772 C CA . MET A 1 96 ? 5.915 1.597 -1.372 1.00 97.19 96 MET A CA 1
ATOM 773 C C . MET A 1 96 ? 4.567 1.106 -0.843 1.00 97.19 96 MET A C 1
ATOM 775 O O . MET A 1 96 ? 3.514 1.465 -1.372 1.00 97.19 96 MET A O 1
ATOM 779 N N . PHE A 1 97 ? 4.578 0.330 0.240 1.00 97.44 97 PHE A N 1
ATOM 780 C CA . PHE A 1 97 ? 3.363 -0.135 0.897 1.00 97.44 97 PHE A CA 1
ATOM 781 C C . PHE A 1 97 ? 2.539 1.025 1.483 1.00 97.44 97 PHE A C 1
ATOM 783 O O . PHE A 1 97 ? 1.334 1.118 1.230 1.00 97.44 97 PHE A O 1
ATOM 790 N N . GLN A 1 98 ? 3.189 1.959 2.187 1.00 95.75 98 GLN A N 1
ATOM 791 C CA . GLN A 1 98 ? 2.558 3.191 2.678 1.00 95.75 98 GLN A CA 1
ATOM 792 C C . GLN A 1 98 ? 2.031 4.052 1.529 1.00 95.75 98 GLN A C 1
ATOM 794 O O . GLN A 1 98 ? 0.913 4.561 1.609 1.00 95.75 98 GLN A O 1
ATOM 799 N N . MET A 1 99 ? 2.797 4.172 0.441 1.00 95.81 99 MET A N 1
ATOM 800 C CA . MET A 1 99 ? 2.393 4.928 -0.743 1.00 95.81 99 MET A CA 1
ATOM 801 C C . MET A 1 99 ? 1.109 4.378 -1.370 1.00 95.81 99 MET A C 1
ATOM 803 O O . MET A 1 99 ? 0.270 5.168 -1.792 1.00 95.81 99 MET A O 1
ATOM 807 N N . ILE A 1 100 ? 0.917 3.054 -1.402 1.00 96.94 100 ILE A N 1
ATOM 808 C CA . ILE A 1 100 ? -0.336 2.442 -1.873 1.00 96.94 100 ILE A CA 1
ATOM 809 C C . ILE A 1 100 ? -1.476 2.712 -0.883 1.00 96.94 100 ILE A C 1
ATOM 811 O O . ILE A 1 100 ? -2.539 3.183 -1.283 1.00 96.94 100 ILE A O 1
ATOM 815 N N . LEU A 1 101 ? -1.282 2.421 0.406 1.00 95.75 101 LEU A N 1
ATOM 816 C CA . LEU A 1 101 ? -2.355 2.498 1.408 1.00 95.75 101 LEU A CA 1
ATOM 817 C C . LEU A 1 101 ? -2.805 3.924 1.744 1.00 95.75 101 LEU A C 1
ATOM 819 O O . LEU A 1 101 ? -3.964 4.121 2.127 1.00 95.75 101 LEU A O 1
ATOM 823 N N . GLY A 1 102 ? -1.919 4.906 1.570 1.00 93.19 102 GLY A N 1
ATOM 824 C CA . GLY A 1 102 ? -2.225 6.329 1.715 1.00 93.19 102 GLY A CA 1
ATOM 825 C C . GLY A 1 102 ? -3.175 6.866 0.640 1.00 93.19 102 GLY A C 1
ATOM 826 O O . GLY A 1 102 ? -3.692 7.976 0.774 1.00 93.19 102 GLY A O 1
ATOM 827 N N . ARG A 1 103 ? -3.444 6.089 -0.417 1.00 94.00 103 ARG A N 1
ATOM 828 C CA . ARG A 1 103 ? -4.379 6.460 -1.484 1.00 94.00 103 ARG A CA 1
ATOM 829 C C . ARG A 1 103 ? -5.828 6.189 -1.088 1.00 94.00 103 ARG A C 1
ATOM 831 O O . ARG A 1 103 ? -6.146 5.445 -0.150 1.00 94.00 103 ARG A O 1
ATOM 838 N N . ASP A 1 104 ? -6.735 6.795 -1.845 1.00 91.62 104 ASP A N 1
ATOM 839 C CA . ASP A 1 104 ? -8.165 6.525 -1.732 1.00 91.62 104 ASP A CA 1
ATOM 840 C C . ASP A 1 104 ? -8.518 5.256 -2.518 1.00 91.62 104 ASP A C 1
ATOM 842 O O . ASP A 1 104 ? -8.951 5.287 -3.666 1.00 91.62 104 ASP A O 1
ATOM 846 N N . LEU A 1 105 ? -8.220 4.113 -1.904 1.00 94.19 105 LEU A N 1
ATOM 847 C CA . LEU A 1 105 ? -8.467 2.794 -2.474 1.00 94.19 105 LEU A CA 1
ATOM 848 C C . LEU A 1 105 ? -9.942 2.407 -2.326 1.00 94.19 105 LEU A C 1
ATOM 850 O O . LEU A 1 105 ? -10.560 2.691 -1.301 1.00 94.19 105 LEU A O 1
ATOM 854 N N . ASN A 1 106 ? -10.480 1.659 -3.294 1.00 91.00 106 ASN A N 1
ATOM 855 C CA . ASN A 1 106 ? -11.841 1.111 -3.237 1.00 91.00 106 ASN A CA 1
ATOM 856 C C . ASN A 1 106 ? -11.948 -0.107 -2.288 1.00 91.00 106 ASN A C 1
ATOM 858 O O . ASN A 1 106 ? -12.354 -1.199 -2.690 1.00 91.00 106 ASN A O 1
ATOM 862 N N . ILE A 1 107 ? -11.506 0.062 -1.040 1.00 95.25 107 ILE A N 1
ATOM 863 C CA . ILE A 1 107 ? -11.594 -0.910 0.056 1.00 95.25 107 ILE A CA 1
ATOM 864 C C . ILE A 1 107 ? -11.927 -0.191 1.366 1.00 95.25 107 ILE A C 1
ATOM 866 O O . ILE A 1 107 ? -11.666 0.999 1.528 1.00 95.25 107 ILE A O 1
ATOM 870 N N . SER A 1 108 ? -12.492 -0.925 2.323 1.00 95.69 108 SER A N 1
ATOM 871 C CA . SER A 1 108 ? -12.828 -0.362 3.631 1.00 95.69 108 SER A CA 1
ATOM 872 C C . SER A 1 108 ? -11.577 -0.045 4.464 1.00 95.69 108 SER A C 1
ATOM 874 O O . SER A 1 108 ? -10.534 -0.687 4.321 1.00 95.69 108 SER A O 1
ATOM 876 N N . GLU A 1 109 ? -11.684 0.910 5.390 1.00 95.88 109 GLU A N 1
ATOM 877 C CA . GLU A 1 109 ? -10.580 1.244 6.303 1.00 95.88 109 GLU A CA 1
ATOM 878 C C . GLU A 1 109 ? -10.257 0.084 7.267 1.00 95.88 109 GLU A C 1
ATOM 880 O O . GLU A 1 109 ? -9.098 -0.096 7.631 1.00 95.88 109 GLU A O 1
ATOM 885 N N . VAL A 1 110 ? -11.229 -0.779 7.608 1.00 96.56 110 VAL A N 1
ATOM 886 C CA . VAL A 1 110 ? -10.935 -2.017 8.359 1.00 96.56 110 VAL A CA 1
ATOM 887 C C . VAL A 1 110 ? -10.102 -2.993 7.525 1.00 96.56 110 VAL A C 1
ATOM 889 O O . VAL A 1 110 ? -9.148 -3.572 8.040 1.00 96.56 110 VAL A O 1
ATOM 892 N N . THR A 1 111 ? -10.373 -3.110 6.220 1.00 96.69 111 THR A N 1
ATOM 893 C CA . THR A 1 111 ? -9.545 -3.918 5.311 1.00 96.69 111 THR A CA 1
ATOM 894 C C . THR A 1 111 ? -8.130 -3.353 5.208 1.00 96.69 111 THR A C 1
ATOM 896 O O . THR A 1 111 ? -7.173 -4.119 5.284 1.00 96.69 111 THR A O 1
ATOM 899 N N . LYS A 1 112 ? -7.965 -2.024 5.101 1.00 97.19 112 LYS A N 1
ATOM 900 C CA . LYS A 1 112 ? -6.630 -1.397 5.125 1.00 97.19 112 LYS A CA 1
ATOM 901 C C . LYS A 1 112 ? -5.869 -1.755 6.399 1.00 97.19 112 LYS A C 1
ATOM 903 O O . LYS A 1 112 ? -4.716 -2.161 6.313 1.00 97.19 112 LYS A O 1
ATOM 908 N N . PHE A 1 113 ? -6.518 -1.660 7.559 1.00 97.56 113 PHE A N 1
ATOM 909 C CA . PHE A 1 113 ? -5.911 -2.045 8.832 1.00 97.56 113 PHE A CA 1
ATOM 910 C C . PHE A 1 113 ? -5.474 -3.517 8.854 1.00 97.56 113 PHE A C 1
ATOM 912 O O . PHE A 1 113 ? -4.350 -3.817 9.249 1.00 97.56 113 PHE A O 1
ATOM 919 N N . GLN A 1 114 ? -6.331 -4.437 8.402 1.00 97.25 114 GLN A N 1
ATOM 920 C CA . GLN A 1 114 ? -6.005 -5.867 8.343 1.00 97.25 114 GLN A CA 1
ATOM 921 C C . GLN A 1 114 ? -4.804 -6.140 7.431 1.00 97.25 114 GLN A C 1
ATOM 923 O O . GLN A 1 114 ? -3.911 -6.900 7.796 1.00 97.25 114 GLN A O 1
ATOM 928 N N . VAL A 1 115 ? -4.750 -5.470 6.280 1.00 97.69 115 VAL A N 1
ATOM 929 C CA . VAL A 1 115 ? -3.630 -5.550 5.336 1.00 97.69 115 VAL A CA 1
ATOM 930 C C . VAL A 1 115 ? -2.342 -4.996 5.953 1.00 97.69 115 VAL A C 1
ATOM 932 O O . VAL A 1 115 ? -1.296 -5.632 5.831 1.00 97.69 115 VAL A O 1
ATOM 935 N N . MET A 1 116 ? -2.407 -3.859 6.659 1.00 97.69 116 MET A N 1
ATOM 936 C CA . MET A 1 116 ? -1.269 -3.300 7.408 1.00 97.69 116 MET A CA 1
ATOM 937 C C . MET A 1 116 ? -0.739 -4.291 8.441 1.00 97.69 116 MET A C 1
ATOM 939 O O . MET A 1 116 ? 0.464 -4.532 8.498 1.00 97.69 116 MET A O 1
ATOM 943 N N . LEU A 1 117 ? -1.640 -4.892 9.220 1.00 96.88 117 LEU A N 1
ATOM 944 C CA . LEU A 1 117 ? -1.290 -5.863 10.249 1.00 96.88 117 LEU A CA 1
ATOM 945 C C . LEU A 1 117 ? -0.656 -7.122 9.648 1.00 96.88 117 LEU A C 1
ATOM 947 O O . LEU A 1 117 ? 0.351 -7.606 10.157 1.00 96.88 117 LEU A O 1
ATOM 951 N N . GLN A 1 118 ? -1.218 -7.635 8.552 1.00 97.12 118 GLN A N 1
ATOM 952 C CA . GLN A 1 118 ? -0.681 -8.802 7.855 1.00 97.12 118 GLN A CA 1
ATOM 953 C C . GLN A 1 118 ? 0.726 -8.534 7.310 1.00 97.12 118 GLN A C 1
ATOM 955 O O . GLN A 1 118 ? 1.620 -9.359 7.488 1.00 97.12 118 GLN A O 1
ATOM 960 N N . TRP A 1 119 ? 0.934 -7.376 6.679 1.00 97.75 119 TRP A N 1
ATOM 961 C CA . TRP A 1 119 ? 2.245 -6.969 6.179 1.00 97.75 119 TRP A CA 1
ATOM 962 C C . TRP A 1 119 ? 3.255 -6.791 7.320 1.00 97.75 119 TRP A C 1
ATOM 964 O O . TRP A 1 119 ? 4.365 -7.309 7.230 1.00 97.75 119 TRP A O 1
ATOM 974 N N . ALA A 1 120 ? 2.865 -6.132 8.416 1.00 95.62 120 ALA A N 1
ATOM 975 C CA . ALA A 1 120 ? 3.744 -5.901 9.563 1.00 95.62 120 ALA A CA 1
ATOM 976 C C . ALA A 1 120 ? 4.173 -7.216 10.231 1.00 95.62 120 ALA A C 1
ATOM 978 O O . ALA A 1 120 ? 5.362 -7.415 10.468 1.00 95.62 120 ALA A O 1
ATOM 979 N N . ASN A 1 121 ? 3.231 -8.137 10.467 1.00 94.50 121 ASN A N 1
ATOM 980 C CA . ASN A 1 121 ? 3.549 -9.460 11.008 1.00 94.50 121 ASN A CA 1
ATOM 981 C C . ASN A 1 121 ? 4.510 -10.222 10.091 1.00 94.50 121 ASN A C 1
ATOM 983 O O . ASN A 1 121 ? 5.515 -10.735 10.568 1.00 94.50 121 ASN A O 1
ATOM 987 N N . TYR A 1 122 ? 4.266 -10.220 8.776 1.00 95.38 122 TYR A N 1
ATOM 988 C CA . TYR A 1 122 ? 5.163 -10.872 7.822 1.00 95.38 122 TYR A CA 1
ATOM 989 C C . TYR A 1 122 ? 6.582 -10.287 7.856 1.00 95.38 122 TYR A C 1
ATOM 991 O O . TYR A 1 122 ? 7.555 -11.037 7.863 1.00 95.38 122 TYR A O 1
ATOM 999 N N . LYS A 1 123 ? 6.732 -8.956 7.912 1.00 93.62 123 LYS A N 1
ATOM 1000 C CA . LYS A 1 123 ? 8.064 -8.331 7.990 1.00 93.62 123 LYS A CA 1
ATOM 1001 C C . LYS A 1 123 ? 8.814 -8.708 9.262 1.00 93.62 123 LYS A C 1
ATOM 1003 O O . LYS A 1 123 ? 10.015 -8.941 9.190 1.00 93.62 123 LYS A O 1
ATOM 1008 N N . ILE A 1 124 ? 8.112 -8.808 10.386 1.00 91.06 124 ILE A N 1
ATOM 1009 C CA . ILE A 1 124 ? 8.706 -9.197 11.670 1.00 91.06 124 ILE A CA 1
ATOM 1010 C C . ILE A 1 124 ? 9.070 -10.681 11.670 1.00 91.06 124 ILE A C 1
ATOM 1012 O O . ILE A 1 124 ? 10.155 -11.038 12.110 1.00 91.06 124 ILE A O 1
ATOM 1016 N N . GLU A 1 125 ? 8.216 -11.545 11.119 1.00 90.69 125 GLU A N 1
ATOM 1017 C CA . GLU A 1 125 ? 8.512 -12.975 10.957 1.00 90.69 125 GLU A CA 1
ATOM 1018 C C . GLU A 1 125 ? 9.747 -13.219 10.079 1.00 90.69 125 GLU A C 1
ATOM 1020 O O . GLU A 1 125 ? 10.497 -14.165 10.316 1.00 90.69 125 GLU A O 1
ATOM 1025 N N . MET A 1 126 ? 9.967 -12.374 9.069 1.00 88.69 126 MET A N 1
ATOM 1026 C CA . MET A 1 126 ? 11.148 -12.430 8.201 1.00 88.69 126 MET A CA 1
ATOM 1027 C C . MET A 1 126 ? 12.369 -11.700 8.788 1.00 88.69 126 MET A C 1
ATOM 1029 O O . MET A 1 126 ? 13.471 -11.828 8.248 1.00 88.69 126 MET A O 1
ATOM 1033 N N . SER A 1 127 ? 12.199 -10.932 9.868 1.00 84.69 127 SER A N 1
ATOM 1034 C CA . SER A 1 127 ? 13.285 -10.221 10.543 1.00 84.69 127 SER A CA 1
ATOM 1035 C C . SER A 1 127 ? 14.106 -11.187 11.396 1.00 84.69 127 SER A C 1
ATOM 1037 O O . SER A 1 127 ? 13.582 -12.060 12.085 1.00 84.69 127 SER A O 1
ATOM 1039 N N . THR A 1 128 ? 15.427 -11.026 11.378 1.00 78.75 128 THR A N 1
ATOM 1040 C CA . THR A 1 128 ? 16.338 -11.802 12.235 1.00 78.75 128 THR A CA 1
ATOM 1041 C C . THR A 1 128 ? 16.445 -11.229 13.649 1.00 78.75 128 THR A C 1
ATOM 1043 O O . THR A 1 128 ? 16.973 -11.892 14.543 1.00 78.75 128 THR A O 1
ATOM 1046 N N . VAL A 1 129 ? 15.953 -10.004 13.861 1.00 77.50 129 VAL A N 1
ATOM 1047 C CA . VAL A 1 129 ? 15.978 -9.304 15.146 1.00 77.50 129 VAL A CA 1
ATOM 1048 C C . VAL A 1 129 ? 14.581 -9.353 15.741 1.00 77.50 129 VAL A C 1
ATOM 1050 O O . VAL A 1 129 ? 13.653 -8.763 15.206 1.00 77.50 129 VAL A O 1
ATOM 1053 N N . VAL A 1 130 ? 14.433 -10.051 16.865 1.00 75.62 130 VAL A N 1
ATOM 1054 C CA . VAL A 1 130 ? 13.154 -10.137 17.575 1.00 75.62 130 VAL A CA 1
ATOM 1055 C C . VAL A 1 130 ? 13.096 -9.011 18.606 1.00 75.62 130 VAL A C 1
ATOM 1057 O O . VAL A 1 130 ? 13.532 -9.188 19.745 1.00 75.62 130 VAL A O 1
ATOM 1060 N N . ASP A 1 131 ? 12.582 -7.844 18.212 1.00 80.31 131 ASP A N 1
ATOM 1061 C CA . ASP A 1 131 ? 12.188 -6.797 19.161 1.00 80.31 131 ASP A CA 1
ATOM 1062 C C . ASP A 1 131 ? 10.671 -6.884 19.424 1.00 80.31 131 ASP A C 1
ATOM 1064 O O . ASP A 1 131 ? 9.869 -6.655 18.514 1.00 80.31 131 ASP A O 1
ATOM 1068 N N . PRO A 1 132 ? 10.235 -7.162 20.670 1.00 75.81 132 PRO A N 1
ATOM 1069 C CA . PRO A 1 132 ? 8.819 -7.175 21.040 1.00 75.81 132 PRO A CA 1
ATOM 1070 C C . PRO A 1 132 ? 8.058 -5.881 20.706 1.00 75.81 132 PRO A C 1
ATOM 1072 O O . PRO A 1 132 ? 6.831 -5.907 20.614 1.00 75.81 132 PRO A O 1
ATOM 1075 N N . ARG A 1 133 ? 8.757 -4.748 20.548 1.00 84.81 133 ARG A N 1
ATOM 1076 C CA . ARG A 1 133 ? 8.164 -3.436 20.233 1.00 84.81 133 ARG A CA 1
ATOM 1077 C C . ARG A 1 133 ? 8.093 -3.139 18.737 1.00 84.81 133 ARG A C 1
ATOM 1079 O O . ARG A 1 133 ? 7.476 -2.147 18.349 1.00 84.81 133 ARG A O 1
ATOM 1086 N N . GLU A 1 134 ? 8.689 -3.969 17.886 1.00 88.00 134 GLU A N 1
ATOM 1087 C CA . GLU A 1 134 ? 8.774 -3.701 16.448 1.00 88.00 134 GLU A CA 1
ATOM 1088 C C . GLU A 1 134 ? 7.391 -3.643 15.787 1.00 88.00 134 GLU A C 1
ATOM 1090 O O . GLU A 1 134 ? 7.131 -2.754 14.969 1.00 88.00 134 GLU A O 1
ATOM 1095 N N . LEU A 1 135 ? 6.475 -4.526 16.203 1.00 90.25 135 LEU A N 1
ATOM 1096 C CA . LEU A 1 135 ? 5.089 -4.530 15.728 1.00 90.25 135 LEU A CA 1
ATOM 1097 C C . LEU A 1 135 ? 4.365 -3.243 16.098 1.00 90.25 135 LEU A C 1
ATOM 1099 O O . LEU A 1 135 ? 3.726 -2.630 15.246 1.00 90.25 135 LEU A O 1
ATOM 1103 N N . GLU A 1 136 ? 4.488 -2.816 17.352 1.00 90.56 136 GLU A N 1
ATOM 1104 C CA . GLU A 1 136 ? 3.860 -1.592 17.843 1.00 90.56 136 GLU A CA 1
ATOM 1105 C C . GLU A 1 136 ? 4.405 -0.367 17.098 1.00 90.56 136 GLU A C 1
ATOM 1107 O O . GLU A 1 136 ? 3.635 0.429 16.561 1.00 90.56 136 GLU A O 1
ATOM 1112 N N . CYS A 1 137 ? 5.730 -0.247 16.979 1.00 90.94 137 CYS A N 1
ATOM 1113 C CA . CYS A 1 137 ? 6.376 0.835 16.239 1.00 90.94 137 CYS A CA 1
ATOM 1114 C C . CYS A 1 137 ? 5.937 0.872 14.769 1.00 90.94 137 CYS A C 1
ATOM 1116 O O . CYS A 1 137 ? 5.619 1.941 14.246 1.00 90.94 137 CYS A O 1
ATOM 1118 N N . THR A 1 138 ? 5.903 -0.281 14.101 1.00 93.06 138 THR A N 1
ATOM 1119 C CA . THR A 1 138 ? 5.527 -0.382 12.684 1.00 93.06 138 THR A CA 1
ATOM 1120 C C . THR A 1 138 ? 4.053 -0.066 12.476 1.00 93.06 138 THR A C 1
ATOM 1122 O O . THR A 1 138 ? 3.711 0.759 11.628 1.00 93.06 138 THR A O 1
ATOM 1125 N N . MET A 1 139 ? 3.168 -0.619 13.304 1.00 94.88 139 MET A N 1
ATOM 1126 C CA . MET A 1 139 ? 1.737 -0.328 13.228 1.00 94.88 139 MET A CA 1
ATOM 1127 C C . MET A 1 139 ? 1.413 1.124 13.577 1.00 94.88 139 MET A C 1
ATOM 1129 O O . MET A 1 139 ? 0.538 1.714 12.942 1.00 94.88 139 MET A O 1
ATOM 1133 N N . ASN A 1 140 ? 2.141 1.746 14.505 1.00 92.62 140 ASN A N 1
ATOM 1134 C CA . ASN A 1 140 ? 1.997 3.175 14.786 1.00 92.62 140 ASN A CA 1
ATOM 1135 C C . ASN A 1 140 ? 2.333 4.037 13.557 1.00 92.62 140 ASN A C 1
ATOM 1137 O O . ASN A 1 140 ? 1.616 5.000 13.281 1.00 92.62 140 ASN A O 1
ATOM 1141 N N . ARG A 1 141 ? 3.367 3.676 12.779 1.00 93.25 141 ARG A N 1
ATOM 1142 C CA . ARG A 1 141 ? 3.693 4.368 11.516 1.00 93.25 141 ARG A CA 1
ATOM 1143 C C . ARG A 1 141 ? 2.623 4.133 10.449 1.00 93.25 141 ARG A C 1
ATOM 1145 O O . ARG A 1 141 ? 2.119 5.096 9.877 1.00 93.25 141 ARG A O 1
ATOM 1152 N N . LEU A 1 142 ? 2.236 2.876 10.219 1.00 94.88 142 LEU A N 1
ATOM 1153 C CA . LEU A 1 142 ? 1.272 2.501 9.175 1.00 94.88 142 LEU A CA 1
ATOM 1154 C C . LEU A 1 142 ? -0.131 3.070 9.421 1.00 94.88 142 LEU A C 1
ATOM 1156 O O . LEU A 1 142 ? -0.799 3.511 8.489 1.00 94.88 142 LEU A O 1
ATOM 1160 N N . THR A 1 143 ? -0.583 3.091 10.675 1.00 94.69 143 THR A N 1
ATOM 1161 C CA . THR A 1 143 ? -1.943 3.529 11.032 1.00 94.69 143 THR A CA 1
ATOM 1162 C C . THR A 1 143 ? -2.060 5.031 11.286 1.00 94.69 143 THR A C 1
ATOM 1164 O O . THR A 1 143 ? -3.130 5.498 11.691 1.00 94.69 143 THR A O 1
ATOM 1167 N N . ARG A 1 144 ? -0.993 5.814 11.075 1.00 91.62 144 ARG A N 1
ATOM 1168 C CA . ARG A 1 144 ? -1.013 7.270 11.293 1.00 91.62 144 ARG A CA 1
ATOM 1169 C C . ARG A 1 144 ? -2.099 7.949 10.458 1.00 91.62 144 ARG A C 1
ATOM 1171 O O . ARG A 1 144 ? -2.885 8.717 11.001 1.00 91.62 144 ARG A O 1
ATOM 1178 N N . ASP A 1 145 ? -2.187 7.573 9.186 1.00 89.88 145 ASP A N 1
ATOM 1179 C CA . ASP A 1 145 ? -3.092 8.186 8.206 1.00 89.88 145 ASP A CA 1
ATOM 1180 C C . ASP A 1 145 ? -4.393 7.372 8.005 1.00 89.88 145 ASP A C 1
ATOM 1182 O O . ASP A 1 145 ? -5.237 7.706 7.171 1.00 89.88 145 ASP A O 1
ATOM 1186 N N . LEU A 1 146 ? -4.582 6.307 8.799 1.00 94.62 146 LEU A N 1
ATOM 1187 C CA . LEU A 1 146 ? -5.777 5.464 8.786 1.00 94.62 146 LEU A CA 1
ATOM 1188 C C . LEU A 1 146 ? -6.982 6.225 9.355 1.00 94.62 146 LEU A C 1
ATOM 1190 O O . LEU A 1 146 ? -6.950 6.739 10.481 1.00 94.62 146 LEU A O 1
ATOM 1194 N N . LYS A 1 147 ? -8.090 6.245 8.612 1.00 93.88 147 LYS A N 1
ATOM 1195 C CA . LYS A 1 147 ? -9.306 6.978 8.991 1.00 93.88 147 LYS A CA 1
ATOM 1196 C C . LYS A 1 147 ? -10.159 6.124 9.929 1.00 93.88 147 LYS A C 1
ATOM 1198 O O . LYS A 1 147 ? -11.219 5.639 9.538 1.00 93.88 147 LYS A O 1
ATOM 1203 N N . LEU A 1 148 ? -9.723 5.981 11.184 1.00 93.56 148 LEU A N 1
ATOM 1204 C CA . LEU A 1 148 ? -10.418 5.190 12.219 1.00 93.56 148 LEU A CA 1
ATOM 1205 C C . LEU A 1 148 ? -11.905 5.549 12.360 1.00 93.56 148 LEU A C 1
ATOM 1207 O O . LEU A 1 148 ? -12.742 4.675 12.544 1.00 93.56 148 LEU A O 1
ATOM 1211 N N . GLN A 1 149 ? -12.246 6.823 12.173 1.00 92.56 149 GLN A N 1
ATOM 1212 C CA . GLN A 1 149 ? -13.618 7.341 12.181 1.00 92.56 149 GLN A CA 1
ATOM 1213 C C . GLN A 1 149 ? -14.550 6.674 11.155 1.00 92.56 149 GLN A C 1
ATOM 1215 O O . GLN A 1 149 ? -15.762 6.614 11.367 1.00 92.56 149 GLN A O 1
ATOM 1220 N N . LYS A 1 150 ? -14.006 6.159 10.046 1.00 92.69 150 LYS A N 1
ATOM 1221 C CA . LYS A 1 150 ? -14.764 5.438 9.015 1.00 92.69 150 LYS A CA 1
ATOM 1222 C C . LYS A 1 150 ? -14.914 3.943 9.315 1.00 92.69 150 LYS A C 1
ATOM 1224 O O . LYS A 1 150 ? -15.610 3.257 8.572 1.00 92.69 150 LYS A O 1
ATOM 1229 N N . ILE A 1 151 ? -14.274 3.428 10.364 1.00 95.06 151 ILE A N 1
ATOM 1230 C CA . ILE A 1 151 ? -14.386 2.024 10.762 1.00 95.06 151 ILE A CA 1
ATOM 1231 C C . ILE A 1 151 ? -15.612 1.863 11.667 1.00 95.06 151 ILE A C 1
ATOM 1233 O O . ILE A 1 151 ? -15.733 2.612 12.636 1.00 95.06 151 ILE A O 1
ATOM 1237 N N . PRO A 1 152 ? -16.518 0.905 11.402 1.00 93.12 152 PRO A N 1
ATOM 1238 C CA . PRO A 1 152 ? -17.679 0.689 12.256 1.00 93.12 152 PRO A CA 1
ATOM 1239 C C . PRO A 1 152 ? -17.286 0.396 13.717 1.00 93.12 152 PRO A C 1
ATOM 1241 O O . PRO A 1 152 ? -16.337 -0.359 13.943 1.00 93.12 152 PRO A O 1
ATOM 1244 N N . PRO A 1 153 ? -18.041 0.889 14.720 1.00 92.75 153 PRO A N 1
ATOM 1245 C CA . PRO A 1 153 ? -17.754 0.646 16.137 1.00 92.75 153 PRO A CA 1
ATOM 1246 C C . PRO A 1 153 ? -17.571 -0.836 16.486 1.00 92.75 153 PRO A C 1
ATOM 1248 O O . PRO A 1 153 ? -16.678 -1.207 17.242 1.00 92.75 153 PRO A O 1
ATOM 1251 N N . GLN A 1 154 ? -18.392 -1.708 15.897 1.00 91.62 154 GLN A N 1
ATOM 1252 C CA . GLN A 1 154 ? -18.319 -3.151 16.132 1.00 91.62 154 GLN A CA 1
ATOM 1253 C C . GLN A 1 154 ? -16.998 -3.749 15.627 1.00 91.62 154 GLN A C 1
ATOM 1255 O O . GLN A 1 154 ? -16.427 -4.607 16.294 1.00 91.62 154 GLN A O 1
ATOM 1260 N N . GLU A 1 155 ? -16.488 -3.266 14.494 1.00 94.50 155 GLU A N 1
ATOM 1261 C CA . GLU A 1 155 ? -15.209 -3.692 13.916 1.00 94.50 155 GLU A CA 1
ATOM 1262 C C . GLU A 1 155 ? -14.022 -3.144 14.721 1.00 94.50 155 GLU A C 1
ATOM 1264 O O . GLU A 1 155 ? -13.048 -3.861 14.950 1.00 94.50 155 GLU A O 1
ATOM 1269 N N . LEU A 1 156 ? -14.119 -1.913 15.243 1.00 93.81 156 LEU A N 1
ATOM 1270 C CA . LEU A 1 156 ? -13.116 -1.364 16.166 1.00 93.81 156 LEU A CA 1
ATOM 1271 C C . LEU A 1 156 ? -12.935 -2.269 17.393 1.00 93.81 156 LEU A C 1
ATOM 1273 O O . LEU A 1 156 ? -11.807 -2.574 17.773 1.00 93.81 156 LEU A O 1
ATOM 1277 N N . ILE A 1 157 ? -14.032 -2.747 17.983 1.00 93.31 157 ILE A N 1
ATOM 1278 C CA . ILE A 1 157 ? -13.985 -3.606 19.174 1.00 93.31 157 ILE A CA 1
ATOM 1279 C C . ILE A 1 157 ? -13.605 -5.054 18.839 1.00 93.31 157 ILE A C 1
ATOM 1281 O O . ILE A 1 157 ? -12.870 -5.682 19.597 1.00 93.31 157 ILE A O 1
ATOM 1285 N N . ARG A 1 158 ? -14.106 -5.609 17.729 1.00 94.62 158 ARG A N 1
ATOM 1286 C CA . ARG A 1 158 ? -13.910 -7.030 17.391 1.00 94.62 158 ARG A CA 1
ATOM 1287 C C . ARG A 1 158 ? -12.599 -7.320 16.673 1.00 94.62 158 ARG A C 1
ATOM 1289 O O . ARG A 1 158 ? -12.032 -8.383 16.896 1.00 94.62 158 ARG A O 1
ATOM 1296 N N . VAL A 1 159 ? -12.143 -6.415 15.811 1.00 94.69 159 VAL A N 1
ATOM 1297 C CA . VAL A 1 159 ? -10.976 -6.635 14.942 1.00 94.69 159 VAL A CA 1
ATOM 1298 C C . VAL A 1 159 ? -9.764 -5.855 15.423 1.00 94.69 159 VAL A C 1
ATOM 1300 O O . VAL A 1 159 ? -8.674 -6.412 15.439 1.00 94.69 159 VAL A O 1
ATOM 1303 N N . ILE A 1 160 ? -9.928 -4.592 15.823 1.00 94.81 160 ILE A N 1
ATOM 1304 C CA . ILE A 1 160 ? -8.789 -3.704 16.115 1.00 94.81 160 ILE A CA 1
ATOM 1305 C C . ILE A 1 160 ? -8.356 -3.797 17.579 1.00 94.81 160 ILE A C 1
ATOM 1307 O O . ILE A 1 160 ? -7.181 -3.995 17.862 1.00 94.81 160 ILE A O 1
ATOM 1311 N N . LEU A 1 161 ? -9.287 -3.682 18.527 1.00 93.56 161 LEU A N 1
ATOM 1312 C CA . LEU A 1 161 ? -8.972 -3.695 19.959 1.00 93.56 161 LEU A CA 1
ATOM 1313 C C . LEU A 1 161 ? -8.156 -4.932 20.404 1.00 93.56 161 LEU A C 1
ATOM 1315 O O . LEU A 1 161 ? -7.198 -4.756 21.162 1.00 93.56 161 LEU A O 1
ATOM 1319 N N . PRO A 1 162 ? -8.443 -6.169 19.939 1.00 94.62 162 PRO A N 1
ATOM 1320 C CA . PRO A 1 162 ? -7.707 -7.351 20.387 1.00 94.62 162 PRO A CA 1
ATOM 1321 C C . PRO A 1 162 ? -6.247 -7.398 19.923 1.00 94.62 162 PRO A C 1
ATOM 1323 O O . PRO A 1 162 ? -5.446 -8.086 20.554 1.00 94.62 162 PRO A O 1
ATOM 1326 N N . THR A 1 163 ? -5.882 -6.680 18.853 1.00 92.88 163 THR A N 1
ATOM 1327 C CA . THR A 1 163 ? -4.509 -6.703 18.315 1.00 92.88 163 THR A CA 1
ATOM 1328 C C . THR A 1 163 ? -3.538 -5.921 19.189 1.00 92.88 163 THR A C 1
ATOM 1330 O O . THR A 1 163 ? -2.336 -6.150 19.106 1.00 92.88 163 THR A O 1
ATOM 1333 N N . LYS A 1 164 ? -4.044 -4.997 20.022 1.00 91.81 164 LYS A N 1
ATOM 1334 C CA . LYS A 1 164 ? -3.249 -4.097 20.878 1.00 91.81 164 LYS A CA 1
ATOM 1335 C C . LYS A 1 164 ? -2.238 -3.238 20.103 1.00 91.81 164 LYS A C 1
ATOM 1337 O O . LYS A 1 164 ? -1.285 -2.736 20.686 1.00 91.81 164 LYS A O 1
ATOM 1342 N N . THR A 1 165 ? -2.449 -3.050 18.799 1.00 91.81 165 THR A N 1
ATOM 1343 C CA . THR A 1 165 ? -1.557 -2.261 17.930 1.00 91.81 165 THR A CA 1
ATOM 1344 C C . THR A 1 165 ? -1.963 -0.793 17.823 1.00 91.81 165 THR A C 1
ATOM 1346 O O . THR A 1 165 ? -1.215 0.011 17.280 1.00 91.81 165 THR A O 1
ATOM 1349 N N . ILE A 1 166 ? -3.163 -0.442 18.290 1.00 92.94 166 ILE A N 1
ATOM 1350 C CA . ILE A 1 166 ? -3.645 0.935 18.417 1.00 92.94 166 ILE A CA 1
ATOM 1351 C C . ILE A 1 166 ? -4.001 1.152 19.884 1.00 92.94 166 ILE A C 1
ATOM 1353 O O . ILE A 1 166 ? -4.631 0.293 20.501 1.00 92.94 166 ILE A O 1
ATOM 1357 N N . SER A 1 167 ? -3.601 2.294 20.446 1.00 92.38 167 SER A N 1
ATOM 1358 C CA . SER A 1 167 ? -3.849 2.588 21.855 1.00 92.38 167 SER A CA 1
ATOM 1359 C C . SER A 1 167 ? -5.346 2.625 22.174 1.00 92.38 167 SER A C 1
ATOM 1361 O O . SER A 1 167 ? -6.158 3.175 21.423 1.00 92.38 167 SER A O 1
ATOM 1363 N N . ASN A 1 168 ? -5.709 2.092 23.343 1.00 93.00 168 ASN A N 1
ATOM 1364 C CA . ASN A 1 168 ? -7.093 2.102 23.825 1.00 93.00 168 ASN A CA 1
ATOM 1365 C C . ASN A 1 168 ? -7.665 3.525 23.891 1.00 93.00 168 ASN A C 1
ATOM 1367 O O . ASN A 1 168 ? -8.841 3.720 23.605 1.00 93.00 168 ASN A O 1
ATOM 1371 N N . GLN A 1 169 ? -6.828 4.517 24.217 1.00 93.88 169 GLN A N 1
ATOM 1372 C CA . GLN A 1 169 ? -7.211 5.927 24.215 1.00 93.88 169 GLN A CA 1
ATOM 1373 C C . GLN A 1 169 ? -7.667 6.384 22.823 1.00 93.88 169 GLN A C 1
ATOM 1375 O O . GLN A 1 169 ? -8.761 6.923 22.695 1.00 93.88 169 GLN A O 1
ATOM 1380 N N . ARG A 1 170 ? -6.885 6.109 21.770 1.00 94.06 170 ARG A N 1
ATOM 1381 C CA . ARG A 1 170 ? -7.224 6.511 20.395 1.00 94.06 170 ARG A CA 1
ATOM 1382 C C . ARG A 1 170 ? -8.491 5.810 19.890 1.00 94.06 170 ARG A C 1
ATOM 1384 O O . ARG A 1 170 ? -9.290 6.413 19.172 1.00 94.06 170 ARG A O 1
ATOM 1391 N N . ILE A 1 171 ? -8.699 4.548 20.281 1.00 94.62 171 ILE A N 1
ATOM 1392 C CA . ILE A 1 171 ? -9.939 3.810 19.987 1.00 94.62 171 ILE A CA 1
ATOM 1393 C C . ILE A 1 171 ? -11.129 4.461 20.706 1.00 94.62 171 ILE A C 1
ATOM 1395 O O . ILE A 1 171 ? -12.148 4.725 20.071 1.00 94.62 171 ILE A O 1
ATOM 1399 N N . LEU A 1 172 ? -10.998 4.765 22.001 1.00 93.75 172 LEU A N 1
ATOM 1400 C CA . LEU A 1 172 ? -12.057 5.389 22.797 1.00 93.75 172 LEU A CA 1
ATOM 1401 C C . LEU A 1 172 ? -12.430 6.781 22.268 1.00 93.75 172 LEU A C 1
ATOM 1403 O O . LEU A 1 172 ? -13.610 7.058 22.081 1.00 93.75 172 LEU A O 1
ATOM 1407 N N . GLU A 1 173 ? -11.441 7.623 21.967 1.00 94.44 173 GLU A N 1
ATOM 1408 C CA . GLU A 1 173 ? -11.645 8.943 21.354 1.00 94.44 173 GLU A CA 1
ATOM 1409 C C . GLU A 1 173 ? -12.403 8.835 20.022 1.00 94.44 173 GLU A C 1
ATOM 1411 O O . GLU A 1 173 ? -13.324 9.609 19.760 1.00 94.44 173 GLU A O 1
ATOM 1416 N N . THR A 1 174 ? -12.073 7.830 19.204 1.00 94.06 174 THR A N 1
ATOM 1417 C CA . THR A 1 174 ? -12.779 7.568 17.940 1.00 94.06 174 THR A CA 1
ATOM 1418 C C . THR A 1 174 ? -14.240 7.184 18.182 1.00 94.06 174 THR A C 1
ATOM 1420 O O . THR A 1 174 ? -15.128 7.708 17.510 1.00 94.06 174 THR A O 1
ATOM 1423 N N . LEU A 1 175 ? -14.503 6.288 19.137 1.00 92.81 175 LEU A N 1
ATOM 1424 C CA . LEU A 1 175 ? -15.858 5.835 19.466 1.00 92.81 175 LEU A CA 1
ATOM 1425 C C . LEU A 1 175 ? -16.723 6.970 20.025 1.00 92.81 175 LEU A C 1
ATOM 1427 O O . LEU A 1 175 ? -17.887 7.090 19.643 1.00 92.81 175 LEU A O 1
ATOM 1431 N N . LEU A 1 176 ? -16.155 7.816 20.890 1.00 91.81 176 LEU A N 1
ATOM 1432 C CA . LEU A 1 176 ? -16.832 9.003 21.419 1.00 91.81 176 LEU A CA 1
ATOM 1433 C C . LEU A 1 176 ? -17.217 9.956 20.285 1.00 91.81 176 LEU A C 1
ATOM 1435 O O . LEU A 1 176 ? -18.384 10.308 20.146 1.00 91.81 176 LEU A O 1
ATOM 1439 N N . TRP A 1 177 ? -16.273 10.268 19.395 1.00 92.06 177 TRP A N 1
ATOM 1440 C CA . TRP A 1 177 ? -16.544 11.116 18.234 1.00 92.06 177 TRP A CA 1
ATOM 1441 C C . TRP A 1 177 ? -17.633 10.533 17.311 1.00 92.06 177 TRP A C 1
ATOM 1443 O O . TRP A 1 177 ? -18.498 11.257 16.813 1.00 92.06 177 TRP A O 1
ATOM 1453 N N . GLN A 1 178 ? -17.635 9.214 17.095 1.00 92.00 178 GLN A N 1
ATOM 1454 C CA . GLN A 1 178 ? -18.662 8.525 16.302 1.00 92.00 178 GLN A CA 1
ATOM 1455 C C . GLN A 1 178 ? -20.056 8.587 16.944 1.00 92.00 178 GLN A C 1
ATOM 1457 O O . GLN A 1 178 ? -21.058 8.662 16.224 1.00 92.00 178 GLN A O 1
ATOM 1462 N N . ALA A 1 179 ? -20.120 8.554 18.278 1.00 87.69 179 ALA A N 1
ATOM 1463 C CA . ALA A 1 179 ? -21.358 8.706 19.033 1.00 87.69 179 ALA A CA 1
ATOM 1464 C C . ALA A 1 179 ? -21.874 10.154 18.977 1.00 87.69 179 ALA A C 1
ATOM 1466 O O . ALA A 1 179 ? -23.047 10.364 18.664 1.00 87.69 179 ALA A O 1
ATOM 1467 N N . ASP A 1 180 ? -20.995 11.138 19.187 1.00 87.56 180 ASP A N 1
ATOM 1468 C CA . ASP A 1 180 ? -21.335 12.569 19.207 1.00 87.56 180 ASP A CA 1
ATOM 1469 C C . ASP A 1 180 ? -21.848 13.070 17.851 1.00 87.56 180 ASP A C 1
ATOM 1471 O O . ASP A 1 180 ? -22.788 13.861 17.771 1.00 87.56 180 ASP A O 1
ATOM 1475 N N . THR A 1 181 ? -21.263 12.576 16.760 1.00 86.88 181 THR A N 1
ATOM 1476 C CA . THR A 1 181 ? -21.677 12.926 15.391 1.00 86.88 181 THR A CA 1
ATOM 1477 C C . THR A 1 181 ? -22.952 12.210 14.943 1.00 86.88 181 THR A C 1
ATOM 1479 O O . THR A 1 181 ? -23.514 12.538 13.897 1.00 86.88 181 THR A O 1
ATOM 1482 N N . GLY A 1 182 ? -23.417 11.210 15.700 1.00 76.56 182 GLY A N 1
ATOM 1483 C CA . GLY A 1 182 ? -24.547 10.369 15.319 1.00 76.56 182 GLY A CA 1
ATOM 1484 C C . GLY A 1 182 ? -24.299 9.537 14.056 1.00 76.56 182 GLY A C 1
ATOM 1485 O O . GLY A 1 182 ? -25.2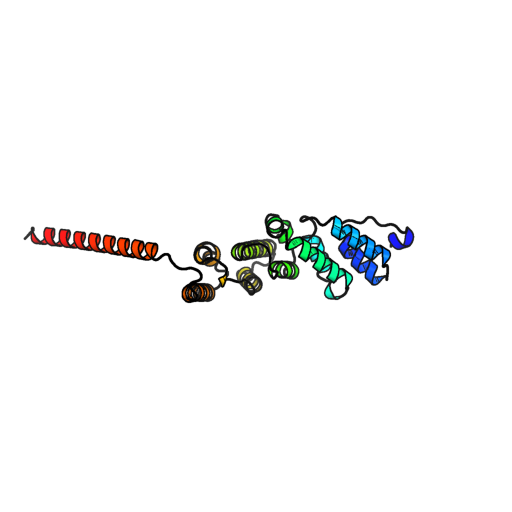63 9.041 13.472 1.00 76.56 182 GLY A O 1
ATOM 1486 N N . MET A 1 183 ? -23.038 9.374 13.628 1.00 73.19 183 MET A N 1
ATOM 1487 C CA . MET A 1 183 ? -22.673 8.584 12.443 1.00 73.19 183 MET A CA 1
ATOM 1488 C C . MET A 1 183 ? -23.106 7.124 12.568 1.00 73.19 183 MET A C 1
ATOM 1490 O O . MET A 1 183 ? -23.521 6.510 11.588 1.00 73.19 183 MET A O 1
ATOM 1494 N N . TYR A 1 184 ? -23.055 6.590 13.787 1.00 69.31 184 TYR A N 1
ATOM 1495 C CA . TYR A 1 184 ? -23.519 5.250 14.116 1.00 69.31 184 TYR A CA 1
ATOM 1496 C C . TYR A 1 184 ? -24.549 5.360 15.237 1.00 69.31 184 TYR A C 1
ATOM 1498 O O . TYR A 1 184 ? -24.238 5.185 16.414 1.00 69.31 184 TYR A O 1
ATOM 1506 N N . ARG A 1 185 ? -25.793 5.704 14.883 1.00 64.50 185 ARG A N 1
ATOM 1507 C CA . ARG A 1 185 ? -26.891 5.699 15.857 1.00 64.50 185 ARG A CA 1
ATOM 1508 C C . ARG A 1 185 ? -27.120 4.276 16.346 1.00 64.50 185 ARG A C 1
ATOM 1510 O O . ARG A 1 185 ? -27.437 3.385 15.560 1.00 64.50 185 ARG A O 1
ATOM 1517 N N . ILE A 1 186 ? -27.016 4.086 17.655 1.00 61.72 186 ILE A N 1
ATOM 1518 C CA . ILE A 1 186 ? -27.548 2.894 18.304 1.00 61.72 186 ILE A CA 1
ATOM 1519 C C . ILE A 1 186 ? -29.061 2.935 18.080 1.00 61.72 186 ILE A C 1
ATOM 1521 O O . ILE A 1 186 ? -29.712 3.916 18.445 1.00 61.72 186 ILE A O 1
ATOM 1525 N N . G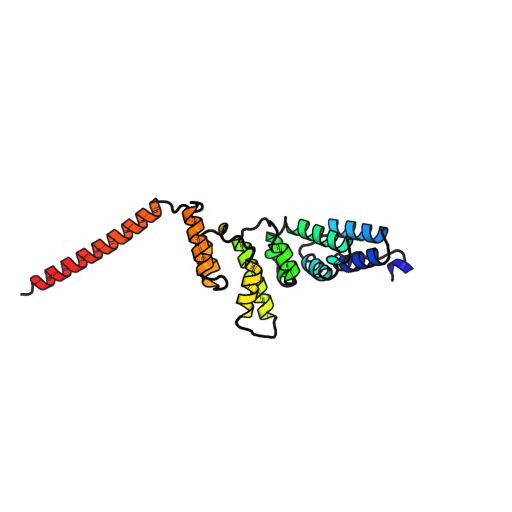LN A 1 187 ? -29.622 1.909 17.437 1.00 58.69 187 GLN A N 1
ATOM 1526 C CA . GLN A 1 187 ? -31.071 1.797 17.327 1.00 58.69 187 GLN A CA 1
ATOM 1527 C C . GLN A 1 187 ? -31.650 1.780 18.742 1.00 58.69 187 GLN A C 1
ATOM 1529 O O . GLN A 1 187 ? -31.276 0.950 19.569 1.00 58.69 187 GLN A O 1
ATOM 1534 N N . GLN A 1 188 ? -32.535 2.731 19.027 1.00 56.59 188 GLN A N 1
ATOM 1535 C CA . GLN A 1 188 ? -33.095 2.956 20.359 1.00 56.59 188 GLN A CA 1
ATOM 1536 C C . GLN A 1 188 ? -33.776 1.693 20.918 1.00 56.59 188 GLN A C 1
ATOM 1538 O O . GLN A 1 188 ? -33.681 1.424 22.113 1.00 56.59 188 GLN A O 1
ATOM 1543 N N . SER A 1 189 ? -34.306 0.852 20.023 1.00 60.34 189 SER A N 1
ATOM 1544 C CA . SER A 1 189 ? -34.827 -0.489 20.303 1.00 60.34 189 SER A CA 1
ATOM 1545 C C . SER A 1 189 ? -33.826 -1.408 21.012 1.00 60.34 189 SER A C 1
ATOM 1547 O O . SER A 1 189 ? -34.196 -2.075 21.969 1.00 60.34 189 SER A O 1
ATOM 1549 N N . HIS A 1 190 ? -32.548 -1.413 20.620 1.00 60.16 190 HIS A N 1
ATOM 1550 C CA . HIS A 1 190 ? -31.525 -2.258 21.251 1.00 60.16 190 HIS A CA 1
ATOM 1551 C C . HIS A 1 190 ? -31.166 -1.774 22.664 1.00 60.16 190 HIS A C 1
ATOM 1553 O O . HIS A 1 190 ? -30.869 -2.580 23.544 1.00 60.16 190 HIS A O 1
ATOM 1559 N N . ILE A 1 191 ? -31.204 -0.458 22.908 1.00 65.12 191 ILE A N 1
ATOM 1560 C CA . ILE A 1 191 ? -30.999 0.103 24.254 1.00 65.12 191 ILE A CA 1
ATOM 1561 C C . ILE A 1 191 ? -32.184 -0.257 25.148 1.00 65.12 191 ILE A C 1
ATOM 1563 O O . ILE A 1 191 ? -31.993 -0.611 26.312 1.00 65.12 191 ILE A O 1
ATOM 1567 N N . GLU A 1 192 ? -33.400 -0.165 24.615 1.00 67.81 192 GLU A N 1
ATOM 1568 C CA . GLU A 1 192 ? -34.625 -0.533 25.322 1.00 67.81 192 GLU A CA 1
ATOM 1569 C C . GLU A 1 192 ? -34.666 -2.026 25.648 1.00 67.81 192 GLU A C 1
ATOM 1571 O O . GLU A 1 192 ? -34.998 -2.383 26.775 1.00 67.81 192 GLU A O 1
ATOM 1576 N N . GLU A 1 193 ? -34.232 -2.884 24.729 1.00 70.75 193 GLU A N 1
ATOM 1577 C CA . GLU A 1 193 ? -34.158 -4.331 24.932 1.00 70.75 193 GLU A CA 1
ATOM 1578 C C . GLU A 1 193 ? -33.093 -4.714 25.974 1.00 70.75 193 GLU A C 1
ATOM 1580 O O . GLU A 1 193 ? -33.373 -5.493 26.886 1.00 70.75 193 GLU A O 1
ATOM 1585 N N . CYS A 1 194 ? -31.904 -4.097 25.938 1.00 67.06 194 CYS A N 1
ATOM 1586 C CA . CYS A 1 194 ? -30.898 -4.267 26.992 1.00 67.06 194 CYS A CA 1
ATOM 1587 C C . CYS A 1 194 ? -31.408 -3.773 28.355 1.00 67.06 194 CYS A C 1
ATOM 1589 O O . CYS A 1 194 ? -31.266 -4.475 29.353 1.00 67.06 194 CYS A O 1
ATOM 1591 N N . ARG A 1 195 ? -32.059 -2.601 28.411 1.00 72.56 195 ARG A N 1
ATOM 1592 C CA . ARG A 1 195 ? -32.663 -2.075 29.650 1.00 72.56 195 ARG A CA 1
ATOM 1593 C C . ARG A 1 195 ? -33.784 -2.972 30.172 1.00 72.56 195 ARG A C 1
ATOM 1595 O O . ARG A 1 195 ? -33.919 -3.115 31.387 1.00 72.56 195 ARG A O 1
ATOM 1602 N N . ALA A 1 196 ? -34.582 -3.557 29.282 1.00 72.69 196 ALA A N 1
ATOM 1603 C CA . ALA A 1 196 ? -35.635 -4.500 29.637 1.00 72.69 196 ALA A CA 1
ATOM 1604 C C . ALA A 1 196 ? -35.045 -5.793 30.216 1.00 72.69 196 ALA A C 1
ATOM 1606 O O . ALA A 1 196 ? -35.510 -6.242 31.261 1.00 72.69 196 ALA A O 1
ATOM 1607 N N . ARG A 1 197 ? -33.976 -6.330 29.612 1.00 72.88 197 ARG A N 1
ATOM 1608 C CA . ARG A 1 197 ? -33.255 -7.506 30.128 1.00 72.88 197 ARG A CA 1
ATOM 1609 C C . ARG A 1 197 ? -32.633 -7.250 31.499 1.00 72.88 197 ARG A C 1
ATOM 1611 O O . ARG A 1 197 ? -32.875 -8.026 32.412 1.00 72.88 197 ARG A O 1
ATOM 1618 N N . THR A 1 198 ? -31.947 -6.121 31.693 1.00 70.06 198 THR A N 1
ATOM 1619 C CA . THR A 1 198 ? -31.381 -5.766 33.008 1.00 70.06 198 THR A CA 1
ATOM 1620 C C . THR A 1 198 ? -32.465 -5.550 34.070 1.00 70.06 198 THR A C 1
ATOM 1622 O O . THR A 1 198 ? -32.264 -5.893 35.232 1.00 70.06 198 THR A O 1
ATOM 1625 N N . ARG A 1 199 ? -33.639 -5.005 33.705 1.00 71.06 199 ARG A N 1
ATOM 1626 C CA . ARG A 1 199 ? -34.785 -4.929 34.631 1.00 71.06 199 ARG A CA 1
ATOM 1627 C C . ARG A 1 199 ? -35.332 -6.304 34.986 1.00 71.06 199 ARG A C 1
ATOM 1629 O O . ARG A 1 199 ? -35.608 -6.526 36.156 1.00 71.06 199 ARG A O 1
ATOM 1636 N N . ALA A 1 200 ? -35.489 -7.192 34.007 1.00 72.25 200 ALA A N 1
ATOM 1637 C CA . ALA A 1 200 ? -35.984 -8.545 34.241 1.00 72.25 200 ALA A CA 1
ATOM 1638 C C . ALA A 1 200 ? -35.042 -9.329 35.170 1.00 72.25 200 ALA A C 1
ATOM 1640 O O . ALA A 1 200 ? -35.500 -9.872 36.168 1.00 72.25 200 ALA A O 1
ATOM 1641 N N . GLU A 1 201 ? -33.732 -9.278 34.919 1.00 70.00 201 GLU A N 1
ATOM 1642 C CA . GLU A 1 201 ? -32.709 -9.926 35.754 1.00 70.00 201 GLU A CA 1
ATOM 1643 C C . GLU A 1 201 ? -32.687 -9.361 37.188 1.00 70.00 201 GLU A C 1
ATOM 1645 O O . GLU A 1 201 ? -32.596 -10.114 38.159 1.00 70.00 201 GLU A O 1
ATOM 1650 N N . ASN A 1 202 ? -32.847 -8.042 37.355 1.00 67.25 202 ASN A N 1
ATOM 1651 C CA . ASN A 1 202 ? -32.957 -7.430 38.684 1.00 67.25 202 ASN A CA 1
ATOM 1652 C C . ASN A 1 202 ? -34.265 -7.790 39.404 1.00 67.25 202 ASN A C 1
ATOM 1654 O O . ASN A 1 202 ? -34.255 -7.959 40.621 1.00 67.25 202 ASN A O 1
ATOM 1658 N N . SER A 1 203 ? -35.384 -7.903 38.685 1.00 68.00 203 SER A N 1
ATOM 1659 C CA . SER A 1 203 ? -36.667 -8.313 39.266 1.00 68.00 203 SER A CA 1
ATOM 1660 C C . SER A 1 203 ? -36.677 -9.791 39.661 1.00 68.00 203 SER A C 1
ATOM 1662 O O . SER A 1 203 ? -37.192 -10.117 40.725 1.00 68.00 203 SER A O 1
ATOM 1664 N N . GLU A 1 204 ? -36.074 -10.678 38.866 1.00 63.59 204 GLU A N 1
ATOM 1665 C CA . GLU A 1 204 ? -35.908 -12.097 39.218 1.00 63.59 204 GLU A CA 1
ATOM 1666 C C . GLU A 1 204 ? -34.976 -12.285 40.423 1.00 63.59 204 GLU A C 1
ATOM 1668 O O . GLU A 1 204 ? -35.268 -13.085 41.311 1.00 63.59 204 GLU A O 1
ATOM 1673 N N . SER A 1 205 ? -33.898 -11.498 40.498 1.00 62.50 205 SER A N 1
ATOM 1674 C CA . SER A 1 205 ? -33.013 -11.431 41.666 1.00 62.50 205 SER A CA 1
ATOM 1675 C C . SER A 1 205 ? -33.771 -11.009 42.932 1.00 62.50 205 SER A C 1
ATOM 1677 O O . SER A 1 205 ? -33.701 -11.702 43.944 1.00 62.50 205 SER A O 1
ATOM 1679 N N . LEU A 1 206 ? -34.562 -9.930 42.869 1.00 61.19 206 LEU A N 1
ATOM 1680 C CA . LEU A 1 206 ? -35.388 -9.449 43.987 1.00 61.19 206 LEU A CA 1
ATOM 1681 C C . LEU A 1 206 ? -36.420 -10.488 44.449 1.00 61.19 206 LEU A C 1
ATOM 1683 O O . LEU A 1 206 ? -36.500 -10.777 45.638 1.00 61.19 206 LEU A O 1
ATOM 1687 N N . LEU A 1 207 ? -37.136 -11.122 43.515 1.00 63.94 207 LEU A N 1
ATOM 1688 C CA . LEU A 1 207 ? -38.095 -12.187 43.834 1.00 63.94 207 LEU A CA 1
ATOM 1689 C C . LEU A 1 207 ? -37.415 -13.406 44.479 1.00 63.94 207 LEU A C 1
ATOM 1691 O O . LEU A 1 207 ? -37.998 -14.050 45.352 1.00 63.94 207 LEU A O 1
ATOM 1695 N N . SER A 1 208 ? -36.180 -13.721 44.077 1.00 66.62 208 SER A N 1
ATOM 1696 C CA . SER A 1 208 ? -35.386 -14.786 44.695 1.00 66.62 208 SER A CA 1
ATOM 1697 C C . SER A 1 208 ? -34.981 -14.455 46.134 1.00 66.62 208 SER A C 1
ATOM 1699 O O . SER A 1 208 ? -34.940 -15.367 46.962 1.00 66.62 208 SER A O 1
ATOM 1701 N N . TRP A 1 209 ? -34.679 -13.192 46.445 1.00 61.72 209 TRP A N 1
ATOM 1702 C CA . TRP A 1 209 ? -34.373 -12.754 47.812 1.00 61.72 209 TRP A CA 1
ATOM 1703 C C . TRP A 1 209 ? -35.621 -12.752 48.700 1.00 61.72 209 TRP A C 1
ATOM 1705 O O . TRP A 1 209 ? -35.575 -13.315 49.793 1.00 61.72 209 TRP A O 1
ATOM 1715 N N . ASP A 1 210 ? -36.757 -12.265 48.197 1.00 62.97 210 ASP A N 1
ATOM 1716 C CA . ASP A 1 210 ? -38.031 -12.257 48.932 1.00 62.97 210 ASP A CA 1
ATOM 1717 C C . ASP A 1 210 ? -38.515 -13.682 49.272 1.00 62.97 210 ASP A C 1
ATOM 1719 O O . ASP A 1 210 ? -39.035 -13.938 50.363 1.00 62.97 210 ASP A O 1
ATOM 1723 N N . LEU A 1 211 ? -38.301 -14.644 48.361 1.00 59.75 211 LEU A N 1
ATOM 1724 C CA . LEU A 1 211 ? -38.586 -16.074 48.572 1.00 59.75 211 LEU A CA 1
ATOM 1725 C C . LEU A 1 211 ? -37.662 -16.731 49.610 1.00 59.75 211 LEU A C 1
ATOM 1727 O O . LEU A 1 211 ? -38.057 -17.702 50.265 1.00 59.75 211 LEU A O 1
ATOM 1731 N N . LEU A 1 212 ? -36.427 -16.245 49.743 1.00 56.34 212 LEU A N 1
ATOM 1732 C CA . LEU A 1 212 ? -35.483 -16.717 50.756 1.00 56.34 212 LEU A CA 1
ATOM 1733 C C . LEU A 1 212 ? -35.811 -16.123 52.131 1.00 56.34 212 LEU A C 1
ATOM 1735 O O . LEU A 1 212 ? -35.820 -16.866 53.111 1.00 56.34 212 LEU A O 1
ATOM 1739 N N . GLU A 1 213 ? -36.172 -14.841 52.209 1.00 58.56 213 GLU A N 1
ATOM 1740 C CA . GLU A 1 213 ? -36.603 -14.198 53.459 1.00 58.56 213 GLU A CA 1
ATOM 1741 C C . GLU A 1 213 ? -37.912 -14.790 54.000 1.00 58.56 213 GLU A C 1
ATOM 1743 O O . GLU A 1 213 ? -38.021 -15.072 55.196 1.00 58.56 213 GLU A O 1
ATOM 1748 N N . THR A 1 214 ? -38.887 -15.083 53.131 1.00 58.84 214 THR A N 1
ATOM 1749 C CA . THR A 1 214 ? -40.124 -15.763 53.560 1.00 58.84 214 THR A CA 1
ATOM 1750 C C . THR A 1 214 ? -39.875 -17.185 54.055 1.00 58.84 214 THR A C 1
ATOM 1752 O O . THR A 1 214 ? -40.550 -17.617 54.984 1.00 58.84 214 THR A O 1
ATOM 1755 N N . LYS A 1 215 ? -38.900 -17.918 53.504 1.00 55.25 215 LYS A N 1
ATOM 1756 C CA . LYS A 1 215 ? -38.541 -19.254 54.013 1.00 55.25 215 LYS A CA 1
ATOM 1757 C C . LYS A 1 215 ? -37.841 -19.217 55.370 1.00 55.25 215 LYS A C 1
ATOM 1759 O O . LYS A 1 215 ? -38.041 -20.144 56.146 1.00 55.25 215 LYS A O 1
ATOM 1764 N N . ILE A 1 216 ? -37.059 -18.176 55.653 1.00 54.78 216 ILE A N 1
ATOM 1765 C CA . ILE A 1 216 ? -36.370 -18.004 56.942 1.00 54.78 216 ILE A CA 1
ATOM 1766 C C . ILE A 1 216 ? -37.371 -17.619 58.047 1.00 54.78 216 ILE A C 1
ATOM 1768 O O . ILE A 1 216 ? -37.310 -18.174 59.141 1.00 54.78 216 ILE A O 1
ATOM 1772 N N . ASN A 1 217 ? -38.360 -16.771 57.742 1.00 52.34 217 ASN A N 1
ATOM 1773 C CA . ASN A 1 217 ? -39.392 -16.346 58.703 1.00 52.34 217 ASN A CA 1
ATOM 1774 C C . ASN A 1 217 ? -40.484 -17.395 59.003 1.00 52.34 217 ASN A C 1
ATOM 1776 O O . ASN A 1 217 ? -41.304 -17.174 59.887 1.00 52.34 217 ASN A O 1
ATOM 1780 N N . ILE A 1 218 ? -40.536 -18.520 58.279 1.00 55.28 218 ILE A N 1
ATOM 1781 C CA . ILE A 1 218 ? -41.484 -19.627 58.543 1.00 55.28 218 ILE A CA 1
ATOM 1782 C C . ILE A 1 218 ? -40.845 -20.712 59.442 1.00 55.28 218 ILE A C 1
ATOM 1784 O O . ILE A 1 218 ? -41.513 -21.661 59.846 1.00 55.28 218 ILE A O 1
ATOM 1788 N N . THR A 1 219 ? -39.554 -20.582 59.772 1.00 49.78 219 THR A N 1
ATOM 1789 C CA . THR A 1 219 ? -38.792 -21.553 60.583 1.00 49.78 219 THR A CA 1
ATOM 1790 C C . THR A 1 219 ? -38.520 -21.138 62.039 1.00 49.78 219 THR A C 1
ATOM 1792 O O . THR A 1 219 ? -37.757 -21.829 62.711 1.00 49.78 219 THR A O 1
ATOM 1795 N N . GLU A 1 220 ? -39.158 -20.076 62.542 1.00 42.19 220 GLU A N 1
ATOM 1796 C CA . GLU A 1 220 ? -39.245 -19.747 63.984 1.00 42.19 220 GLU A CA 1
ATOM 1797 C C . GLU A 1 220 ? -40.615 -20.127 64.562 1.00 42.19 220 GLU A C 1
ATOM 1799 O O . GLU A 1 220 ? -40.644 -20.618 65.715 1.00 42.19 220 GLU A O 1
#